Protein AF-A0A2V9UQG8-F1 (afdb_monomer_lite)

Sequence (197 aa):
MRFIYKVSCECGGELILLATGEAEFDPAECSSCKKAAFLLDPLSASVTAERLLYRSKAELENGDFSLSIVIATIAVESYLTRLFLKFKGISTYATTFQLPSDSMEEAWEKEYPRSGGFLKPSDFVSKQFTGRTFDQFVMSNNVVAAHAFLGLPNPNKALPSQYFQDELFNRRNRLAHWGYVNSTKQEAERRNANRVR

Radius of gyration: 18.95 Å; chains: 1; bounding box: 45×48×46 Å

Structure (mmCIF, N/CA/C/O backbone):
data_AF-A0A2V9UQG8-F1
#
_entry.id   AF-A0A2V9UQG8-F1
#
loop_
_atom_site.group_PDB
_atom_site.id
_atom_site.type_symbol
_atom_site.label_atom_id
_atom_site.label_alt_id
_atom_site.label_comp_id
_atom_site.label_asym_id
_atom_site.label_entity_id
_atom_site.label_seq_id
_atom_site.pdbx_PDB_ins_code
_atom_site.Cartn_x
_atom_site.Cartn_y
_atom_site.Cartn_z
_atom_site.occupancy
_atom_site.B_iso_or_equiv
_atom_site.auth_seq_id
_atom_site.auth_comp_id
_atom_site.auth_asym_id
_atom_site.auth_atom_id
_atom_site.pdbx_PDB_model_num
ATOM 1 N N . MET A 1 1 ? -11.628 -1.596 -11.851 1.00 70.88 1 MET A N 1
ATOM 2 C CA . MET A 1 1 ? -10.246 -1.882 -12.305 1.00 70.88 1 MET A CA 1
ATOM 3 C C . MET A 1 1 ? -10.139 -3.364 -12.618 1.00 70.88 1 MET A C 1
ATOM 5 O O . MET A 1 1 ? -10.681 -4.139 -11.844 1.00 70.88 1 MET A O 1
ATOM 9 N N . ARG A 1 2 ? -9.500 -3.749 -13.729 1.00 83.44 2 ARG A N 1
ATOM 10 C CA . ARG A 1 2 ? -9.309 -5.159 -14.109 1.00 83.44 2 ARG A CA 1
ATOM 11 C C . ARG A 1 2 ? -7.901 -5.622 -13.735 1.00 83.44 2 ARG A C 1
ATOM 13 O O . ARG A 1 2 ? -6.924 -4.963 -14.094 1.00 83.44 2 ARG A O 1
ATOM 20 N N . PHE A 1 3 ? -7.816 -6.758 -13.058 1.00 83.31 3 PHE A N 1
ATOM 21 C CA . PHE A 1 3 ? -6.577 -7.409 -12.654 1.00 83.31 3 PHE A CA 1
ATOM 22 C C . PHE A 1 3 ? -6.367 -8.668 -13.489 1.00 83.31 3 PHE A C 1
ATOM 24 O O . PHE A 1 3 ? -7.315 -9.400 -13.774 1.00 83.31 3 PHE A O 1
ATOM 31 N N . ILE A 1 4 ? -5.128 -8.873 -13.931 1.00 85.31 4 ILE A N 1
ATOM 32 C CA . ILE A 1 4 ? -4.734 -9.992 -14.786 1.00 85.31 4 ILE A CA 1
ATOM 33 C C . ILE A 1 4 ? -3.518 -10.632 -14.135 1.00 85.31 4 ILE A C 1
ATOM 35 O O . ILE A 1 4 ? -2.522 -9.945 -13.909 1.00 85.31 4 ILE A O 1
ATOM 39 N N . TYR A 1 5 ? -3.602 -11.926 -13.852 1.00 82.81 5 TYR A N 1
ATOM 40 C CA . TYR A 1 5 ? -2.493 -12.703 -13.317 1.00 82.81 5 TYR A CA 1
ATOM 41 C C . TYR A 1 5 ? -2.186 -13.856 -14.270 1.00 82.81 5 TYR A C 1
ATOM 43 O O . TYR A 1 5 ? -3.071 -14.638 -14.618 1.00 82.81 5 TYR A O 1
ATOM 51 N N . LYS A 1 6 ? -0.940 -13.921 -14.739 1.00 86.19 6 LYS A N 1
ATOM 52 C CA . LYS A 1 6 ? -0.482 -14.952 -15.671 1.00 86.19 6 LYS A CA 1
ATOM 53 C C . LYS A 1 6 ? 0.365 -15.966 -14.924 1.00 86.19 6 LYS A C 1
ATOM 55 O O . LYS A 1 6 ? 1.310 -15.586 -14.237 1.00 86.19 6 LYS A O 1
ATOM 60 N N . VAL A 1 7 ? 0.037 -17.241 -15.086 1.00 85.50 7 VAL A N 1
ATOM 61 C CA . VAL A 1 7 ? 0.765 -18.355 -14.473 1.00 85.50 7 VAL A CA 1
ATOM 62 C C . VAL A 1 7 ? 1.209 -19.313 -15.564 1.00 85.50 7 VAL A C 1
ATOM 64 O O . VAL A 1 7 ? 0.418 -19.704 -16.423 1.00 85.50 7 VAL A O 1
ATOM 67 N N . SER A 1 8 ? 2.479 -19.706 -15.527 1.00 88.81 8 SER A N 1
ATOM 68 C CA . SER A 1 8 ? 2.988 -20.762 -16.397 1.00 88.81 8 SER A CA 1
ATOM 69 C C . SER A 1 8 ? 2.412 -22.106 -15.964 1.00 88.81 8 SER A C 1
ATOM 71 O O . SER A 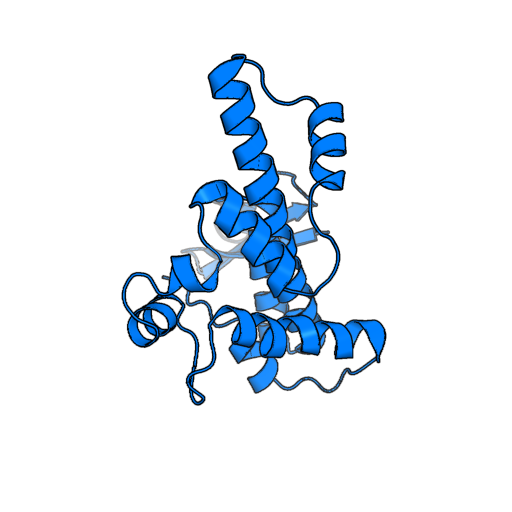1 8 ? 2.510 -22.498 -14.802 1.00 88.81 8 SER A O 1
ATOM 73 N N . CYS A 1 9 ? 1.812 -22.826 -16.904 1.00 90.19 9 CYS A N 1
ATOM 74 C CA . CYS A 1 9 ? 1.373 -24.192 -16.683 1.00 90.19 9 CYS A CA 1
ATOM 75 C C . CYS A 1 9 ? 2.560 -25.155 -16.832 1.00 90.19 9 CYS A C 1
ATOM 77 O O . CYS A 1 9 ? 3.437 -24.945 -17.666 1.00 90.19 9 CYS A O 1
ATOM 79 N N . GLU A 1 10 ? 2.549 -26.265 -16.092 1.00 89.19 10 GLU A N 1
ATOM 80 C CA . GLU A 1 10 ? 3.559 -27.336 -16.180 1.00 89.19 10 GLU A CA 1
ATOM 81 C C . GLU A 1 10 ? 3.728 -27.899 -17.601 1.00 89.19 10 GLU A C 1
ATOM 83 O O . GLU A 1 10 ? 4.805 -28.363 -17.959 1.00 89.19 10 GLU A O 1
ATOM 88 N N . CYS A 1 11 ? 2.683 -27.835 -18.434 1.00 91.69 11 CYS A N 1
ATOM 89 C CA . CYS A 1 11 ? 2.738 -28.276 -19.831 1.00 91.69 11 CYS A CA 1
ATOM 90 C C . CYS A 1 11 ? 3.392 -27.262 -20.791 1.00 91.69 11 CYS A C 1
ATOM 92 O O . CYS A 1 11 ? 3.400 -27.488 -21.999 1.00 91.69 11 CYS A O 1
ATOM 94 N N . GLY A 1 12 ? 3.879 -26.124 -20.286 1.00 89.75 12 GLY A N 1
ATOM 95 C CA . GLY A 1 12 ? 4.433 -25.029 -21.087 1.00 89.75 12 GLY A CA 1
ATOM 96 C C . GLY A 1 12 ? 3.395 -24.051 -21.653 1.00 89.75 12 GLY A C 1
ATOM 97 O O . GLY A 1 12 ? 3.777 -23.058 -22.263 1.00 89.75 12 GLY A O 1
ATOM 98 N N . GLY A 1 13 ? 2.094 -24.296 -21.453 1.00 90.56 13 GLY A N 1
ATOM 99 C CA . GLY A 1 13 ? 1.033 -23.328 -21.757 1.00 90.56 13 GLY A CA 1
ATOM 100 C C . GLY A 1 13 ? 0.903 -22.217 -20.703 1.00 90.56 13 GLY A C 1
ATOM 101 O O . GLY A 1 13 ? 1.552 -22.253 -19.659 1.00 90.56 13 GLY A O 1
ATOM 102 N N . GLU A 1 14 ? 0.014 -21.251 -20.941 1.00 89.75 14 GLU A N 1
ATOM 103 C CA . GLU A 1 14 ? -0.322 -20.188 -19.979 1.00 89.75 14 GLU A CA 1
ATOM 104 C C . GLU A 1 14 ? -1.724 -20.380 -19.384 1.00 89.75 14 GLU A C 1
ATOM 106 O O . GLU A 1 14 ? -2.641 -20.888 -20.034 1.00 89.75 14 GLU A O 1
ATOM 111 N N . LEU A 1 15 ? -1.877 -19.939 -18.137 1.00 90.75 15 LEU A N 1
ATOM 112 C CA . LEU A 1 15 ? -3.135 -19.769 -17.416 1.00 90.75 15 LEU A CA 1
ATOM 113 C C . LEU A 1 15 ? -3.333 -18.273 -17.156 1.00 90.75 15 LEU A C 1
ATOM 115 O O . LEU A 1 15 ? -2.439 -17.621 -16.611 1.00 90.75 15 LEU A O 1
ATOM 119 N N . ILE A 1 16 ? -4.490 -17.729 -17.537 1.00 89.69 16 ILE A N 1
ATOM 120 C CA . ILE A 1 16 ? -4.812 -16.307 -17.363 1.00 89.69 16 ILE A CA 1
ATOM 121 C C . ILE A 1 16 ? -5.973 -16.186 -16.380 1.00 89.69 16 ILE A C 1
ATOM 123 O O . ILE A 1 16 ? -7.119 -16.440 -16.737 1.00 89.69 16 ILE A O 1
ATOM 127 N N . LEU A 1 17 ? -5.664 -15.775 -15.155 1.00 88.56 17 LEU A N 1
ATOM 128 C CA . LEU A 1 17 ? -6.644 -15.493 -14.109 1.00 88.56 17 LEU A CA 1
ATOM 129 C C . LEU A 1 17 ? -7.074 -14.028 -14.206 1.00 88.56 17 LEU A C 1
ATOM 131 O O . LEU A 1 17 ? -6.242 -13.129 -14.386 1.00 88.56 17 LEU A O 1
ATOM 135 N N . LEU A 1 18 ? -8.378 -13.784 -14.089 1.00 88.88 18 LEU A N 1
ATOM 136 C CA . LEU A 1 18 ? -8.986 -12.468 -14.258 1.00 88.88 18 LEU A CA 1
ATOM 137 C C . LEU A 1 18 ? -9.868 -12.133 -13.058 1.00 88.88 18 LEU A C 1
ATOM 139 O O . LEU A 1 18 ? -10.610 -12.978 -12.577 1.00 88.88 18 LEU A O 1
ATOM 143 N N . ALA A 1 19 ? -9.804 -10.881 -12.613 1.00 86.69 19 ALA A N 1
ATOM 144 C CA . ALA A 1 19 ? -10.721 -10.333 -11.618 1.00 86.69 19 ALA A CA 1
ATOM 145 C C . ALA A 1 19 ? -11.015 -8.861 -11.921 1.00 86.69 19 ALA A C 1
ATOM 147 O O . ALA A 1 19 ? -10.208 -8.160 -12.545 1.00 86.69 19 ALA A O 1
ATOM 148 N N . THR A 1 20 ? -12.157 -8.363 -11.448 1.00 84.19 20 THR A N 1
ATOM 149 C CA . THR A 1 20 ? -12.500 -6.937 -11.519 1.00 84.19 20 THR A CA 1
ATOM 150 C C . THR A 1 20 ? -12.857 -6.408 -10.136 1.00 84.19 20 THR A C 1
ATOM 152 O O . THR A 1 20 ? -13.720 -6.954 -9.460 1.00 84.19 20 THR A O 1
ATOM 155 N N . GLY A 1 21 ? -12.215 -5.313 -9.723 1.00 78.62 21 GLY A N 1
ATOM 156 C CA . GLY A 1 21 ? -12.452 -4.710 -8.409 1.00 78.62 21 GLY A CA 1
ATOM 157 C C . GLY A 1 21 ? -12.100 -5.675 -7.276 1.00 78.62 21 GLY A C 1
ATOM 158 O O . GLY A 1 21 ? -10.987 -6.201 -7.248 1.00 78.62 21 GLY A O 1
ATOM 159 N N . GLU A 1 22 ? -13.052 -5.894 -6.371 1.00 78.06 22 GLU A N 1
ATOM 160 C CA . GLU A 1 22 ? -12.914 -6.792 -5.215 1.00 78.06 22 GLU A CA 1
ATOM 161 C C . GLU A 1 22 ? -13.436 -8.215 -5.482 1.00 78.06 22 GLU A C 1
ATOM 163 O O . GLU A 1 22 ? -13.344 -9.058 -4.601 1.00 78.06 22 GLU A O 1
ATOM 168 N N . ALA A 1 23 ? -13.957 -8.508 -6.683 1.00 83.81 23 ALA A N 1
ATOM 169 C CA . ALA A 1 23 ? -14.443 -9.850 -7.015 1.00 83.81 23 ALA A CA 1
ATOM 170 C C . ALA A 1 23 ? -13.315 -10.890 -6.939 1.00 83.81 23 ALA A C 1
ATOM 172 O O . ALA A 1 23 ? -12.167 -10.567 -7.257 1.00 83.81 23 ALA A O 1
ATOM 173 N N . GLU A 1 24 ? -13.632 -12.126 -6.559 1.00 83.94 24 GLU A N 1
ATOM 174 C CA . GLU A 1 24 ? -12.685 -13.246 -6.598 1.00 83.94 24 GLU A CA 1
ATOM 175 C C . GLU A 1 24 ? -12.153 -13.474 -8.025 1.00 83.94 24 GLU A C 1
ATOM 177 O O . GLU A 1 24 ? -12.756 -13.041 -9.012 1.00 83.94 24 GLU A O 1
ATOM 182 N N . PHE A 1 25 ? -10.991 -14.117 -8.140 1.00 85.12 25 PHE A N 1
ATOM 183 C CA . PHE A 1 25 ? -10.461 -14.493 -9.448 1.00 85.12 25 PHE A CA 1
ATOM 184 C C . PHE A 1 25 ? -11.260 -15.649 -10.040 1.00 85.12 25 PHE A C 1
ATOM 186 O O . PHE A 1 25 ? -11.398 -16.699 -9.412 1.00 85.12 25 PHE A O 1
ATOM 193 N N . ASP A 1 26 ? -11.707 -15.475 -11.284 1.00 85.94 26 ASP A N 1
ATOM 194 C CA . ASP A 1 26 ? -12.337 -16.556 -12.032 1.00 85.94 26 ASP A CA 1
ATOM 195 C C . ASP A 1 26 ? -11.342 -17.720 -12.198 1.00 85.94 26 ASP A C 1
ATOM 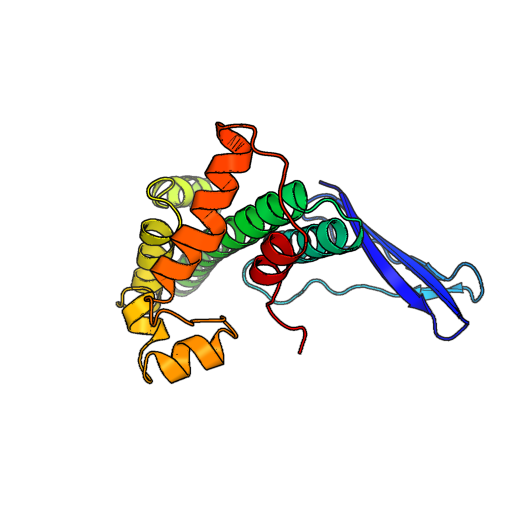197 O O . ASP A 1 26 ? -10.158 -17.475 -12.475 1.00 85.94 26 ASP A O 1
ATOM 201 N N . PRO A 1 27 ? -11.791 -18.983 -12.079 1.00 88.38 27 PRO A N 1
ATOM 202 C CA . PRO A 1 27 ? -10.961 -20.138 -12.390 1.00 88.38 27 PRO A CA 1
ATOM 203 C C . PRO A 1 27 ? -10.399 -20.039 -13.809 1.00 88.38 27 PRO A C 1
ATOM 205 O O . PRO A 1 27 ? -11.120 -19.718 -14.755 1.00 88.38 27 PRO A O 1
ATOM 208 N N . ALA A 1 28 ? -9.115 -20.346 -13.972 1.00 90.12 28 ALA A N 1
ATOM 209 C CA . ALA A 1 28 ? -8.464 -20.346 -15.276 1.00 90.12 28 ALA A CA 1
ATOM 210 C C . ALA A 1 28 ? -8.146 -21.773 -15.716 1.00 90.12 28 ALA A C 1
ATOM 212 O O . ALA A 1 28 ? -7.682 -22.582 -14.917 1.00 90.12 28 ALA A O 1
ATOM 213 N N . GLU A 1 29 ? -8.319 -22.067 -17.002 1.00 93.19 29 GLU A N 1
ATOM 214 C CA . GLU A 1 29 ? -7.913 -23.339 -17.600 1.00 93.19 29 GLU A CA 1
ATOM 215 C C . GLU A 1 29 ? -6.772 -23.137 -18.588 1.00 93.19 29 GLU A C 1
ATOM 217 O O . GLU A 1 29 ? -6.764 -22.191 -19.380 1.00 93.19 29 GLU A O 1
ATOM 222 N N . CYS A 1 30 ? -5.799 -24.046 -18.565 1.00 91.94 30 CYS A N 1
ATOM 223 C CA . CYS A 1 30 ? -4.706 -24.001 -19.520 1.00 91.94 30 CYS A CA 1
ATOM 224 C C . CYS A 1 30 ? -5.240 -24.373 -20.904 1.00 91.94 30 CYS A C 1
ATOM 226 O O . CYS A 1 30 ? -5.844 -25.434 -21.083 1.00 91.94 30 CYS A O 1
ATOM 228 N N . SER A 1 31 ? -4.971 -23.539 -21.907 1.00 87.06 31 SER A N 1
ATOM 229 C CA . SER A 1 31 ? -5.420 -23.785 -23.282 1.00 87.06 31 SER A CA 1
ATOM 230 C C . SER A 1 31 ? -4.888 -25.104 -23.857 1.00 87.06 31 SER A C 1
ATOM 232 O O . SER A 1 31 ? -5.615 -25.762 -24.602 1.00 87.06 31 SER A O 1
ATOM 234 N N . SER A 1 32 ? -3.673 -25.509 -23.467 1.00 92.12 32 SER A N 1
ATOM 235 C CA . SER A 1 32 ? -2.982 -26.696 -23.987 1.00 92.12 32 SER A CA 1
ATOM 236 C C . SER A 1 32 ? -3.392 -28.005 -23.306 1.00 92.12 32 SER A C 1
ATOM 238 O O . SER A 1 32 ? -3.652 -28.986 -23.994 1.00 92.12 32 SER A O 1
ATOM 240 N N . CYS A 1 33 ? -3.441 -28.051 -21.968 1.00 93.81 33 CYS A N 1
ATOM 241 C CA . CYS A 1 33 ? -3.673 -29.302 -21.224 1.00 93.81 33 CYS A CA 1
ATOM 242 C C . CYS A 1 33 ? -4.978 -29.339 -20.419 1.00 93.81 33 CYS A C 1
ATOM 244 O O . CYS A 1 33 ? -5.234 -30.332 -19.743 1.00 93.81 33 CYS A O 1
ATOM 246 N N . LYS A 1 34 ? -5.782 -28.266 -20.451 1.00 92.25 34 LYS A N 1
ATOM 247 C CA . LYS A 1 34 ? -7.063 -28.136 -19.728 1.00 92.25 34 LYS A CA 1
ATOM 248 C C . LYS A 1 34 ? -6.981 -28.269 -18.204 1.00 92.25 34 LYS A C 1
ATOM 250 O O . LYS A 1 34 ? -8.006 -28.314 -17.537 1.00 92.25 34 LYS A O 1
ATOM 255 N N . LYS A 1 35 ? -5.776 -28.279 -17.625 1.00 90.88 35 LYS A N 1
ATOM 256 C CA . LYS A 1 35 ? -5.591 -28.202 -16.171 1.00 90.88 35 LYS A CA 1
ATOM 257 C C . LYS A 1 35 ? -6.142 -26.863 -15.679 1.00 90.88 35 LYS A C 1
ATOM 259 O O . LYS A 1 35 ? -5.792 -25.823 -16.239 1.00 90.88 35 LYS A O 1
ATOM 264 N N . ALA A 1 36 ? -6.986 -26.908 -14.655 1.00 89.44 36 ALA A N 1
ATOM 265 C CA . ALA A 1 36 ? -7.523 -25.721 -14.009 1.00 89.44 36 ALA A CA 1
ATOM 266 C C . ALA A 1 36 ? -6.560 -25.198 -12.934 1.00 89.44 36 ALA A C 1
ATOM 268 O O . ALA A 1 36 ? -5.848 -25.971 -12.286 1.00 89.44 36 ALA A O 1
ATOM 269 N N . ALA A 1 37 ? -6.562 -23.888 -12.732 1.00 86.19 37 ALA A N 1
ATOM 270 C CA . ALA A 1 37 ? -5.901 -23.214 -11.631 1.00 86.19 37 ALA A CA 1
ATOM 271 C C . ALA A 1 37 ? -6.865 -22.224 -10.979 1.00 86.19 37 ALA A C 1
ATOM 273 O O . ALA A 1 37 ? -7.675 -21.580 -11.647 1.00 86.19 37 ALA A O 1
ATOM 274 N N . PHE A 1 38 ? -6.723 -22.092 -9.666 1.00 86.00 38 PHE A N 1
ATOM 275 C CA . PHE A 1 38 ? -7.467 -21.154 -8.843 1.00 86.00 38 PHE A CA 1
ATOM 276 C C . PHE A 1 38 ? -6.455 -20.270 -8.132 1.00 86.00 38 PHE A C 1
ATOM 278 O O . PHE A 1 38 ? -5.446 -20.769 -7.625 1.00 86.00 38 PHE A O 1
ATOM 285 N N . LEU A 1 39 ? -6.717 -18.968 -8.102 1.00 81.56 39 LEU A N 1
ATOM 286 C CA . LEU A 1 39 ? -5.942 -18.049 -7.287 1.00 81.56 39 LEU A CA 1
ATOM 287 C C . LEU A 1 39 ? -6.735 -17.777 -6.018 1.00 81.56 39 LEU A C 1
ATOM 289 O O . LEU A 1 39 ? -7.828 -17.222 -6.075 1.00 81.56 39 LEU A O 1
ATOM 293 N N . LEU A 1 40 ? -6.181 -18.192 -4.884 1.00 77.00 40 LEU A N 1
ATOM 294 C CA . LEU A 1 40 ? -6.726 -17.815 -3.590 1.00 77.00 40 LEU A CA 1
ATOM 295 C C . LEU A 1 40 ? -6.302 -16.383 -3.297 1.00 77.00 40 LEU A C 1
ATOM 297 O O . LEU A 1 40 ? -5.116 -16.054 -3.397 1.00 77.00 40 LEU A O 1
ATOM 301 N N . ASP A 1 41 ? -7.269 -15.544 -2.939 1.00 72.62 41 ASP A N 1
ATOM 302 C CA . ASP A 1 41 ? -6.957 -14.192 -2.513 1.00 72.62 41 ASP A CA 1
ATOM 303 C C . ASP A 1 41 ? -6.085 -14.218 -1.243 1.00 72.62 41 ASP A C 1
ATOM 305 O O . ASP A 1 41 ? -6.250 -15.078 -0.369 1.00 72.62 41 ASP A O 1
ATOM 309 N N . PRO A 1 42 ? -5.124 -13.290 -1.134 1.00 65.69 42 PRO A N 1
ATOM 310 C CA . PRO A 1 42 ? -4.208 -13.236 -0.009 1.00 65.69 42 PRO A CA 1
ATOM 311 C C . PRO A 1 42 ? -4.964 -12.967 1.296 1.00 65.69 42 PRO A C 1
ATOM 313 O O . PRO A 1 42 ? -5.846 -12.108 1.368 1.00 65.69 42 PRO A O 1
ATOM 316 N N . LEU A 1 43 ? -4.570 -13.662 2.367 1.00 70.75 43 LEU A N 1
ATOM 317 C CA . LEU A 1 43 ? -5.072 -13.415 3.721 1.00 70.75 43 LEU A CA 1
ATOM 318 C C . LEU A 1 43 ? -4.441 -12.145 4.300 1.00 70.75 43 LEU A C 1
ATOM 320 O O . LEU A 1 43 ? -3.613 -12.198 5.209 1.00 70.75 43 LEU A O 1
ATOM 324 N N . SER A 1 44 ? -4.820 -10.988 3.766 1.00 74.00 44 SER A N 1
ATOM 325 C CA . SER A 1 44 ? -4.193 -9.719 4.11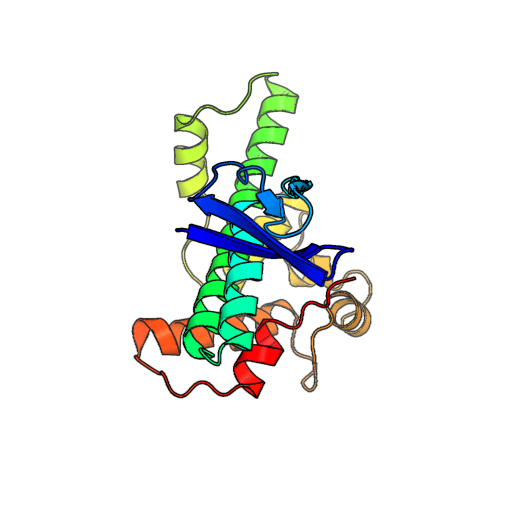5 1.00 74.00 44 SER A CA 1
ATOM 326 C C . SER A 1 44 ? -5.157 -8.685 4.666 1.00 74.00 44 SER A C 1
ATOM 328 O O . SER A 1 44 ? -6.356 -8.918 4.856 1.00 74.00 44 SER A O 1
ATOM 330 N N . ALA A 1 45 ? -4.610 -7.524 5.024 1.00 78.44 45 ALA A N 1
ATOM 331 C CA . ALA A 1 45 ? -5.422 -6.386 5.425 1.00 78.44 45 ALA A CA 1
ATOM 332 C C . ALA A 1 45 ? -6.230 -5.815 4.247 1.00 78.44 45 ALA A C 1
ATOM 334 O O . ALA A 1 45 ? -7.259 -5.190 4.486 1.00 78.44 45 ALA A O 1
ATOM 335 N N . SER A 1 46 ? -5.784 -6.023 3.000 1.00 86.81 46 SER A N 1
ATOM 336 C CA . SER A 1 46 ? -6.432 -5.490 1.802 1.00 86.81 46 SER A CA 1
ATOM 337 C C . SER A 1 46 ? -6.023 -6.254 0.544 1.00 86.81 46 SER A C 1
ATOM 339 O O . SER A 1 46 ? -4.959 -6.006 -0.029 1.00 86.81 46 SER A O 1
ATOM 341 N N . VAL A 1 47 ? -6.915 -7.123 0.066 1.00 84.25 47 VAL A N 1
ATOM 342 C CA . VAL A 1 47 ? -6.770 -7.823 -1.222 1.00 84.25 47 VAL A CA 1
ATOM 343 C C . VAL A 1 47 ? -6.583 -6.816 -2.363 1.00 84.25 47 VAL A C 1
ATOM 345 O O . VAL A 1 47 ? -5.696 -6.963 -3.202 1.00 84.25 47 VAL A O 1
ATOM 348 N N . THR A 1 48 ? -7.363 -5.733 -2.359 1.00 86.44 48 THR A N 1
ATOM 349 C CA . THR A 1 48 ? -7.283 -4.668 -3.368 1.00 86.44 48 THR A CA 1
ATOM 350 C C . THR A 1 48 ? -5.916 -3.986 -3.387 1.00 86.44 48 THR A C 1
ATOM 352 O O . THR A 1 48 ? -5.373 -3.750 -4.466 1.00 86.44 48 THR A O 1
ATOM 355 N N . ALA A 1 49 ? -5.325 -3.697 -2.222 1.00 89.56 49 ALA A N 1
ATOM 356 C CA . ALA A 1 49 ? -3.994 -3.094 -2.154 1.00 89.56 49 ALA A CA 1
ATOM 357 C C . ALA A 1 49 ? -2.916 -4.008 -2.752 1.00 89.56 49 ALA A C 1
ATOM 359 O O . ALA A 1 49 ? -2.043 -3.538 -3.478 1.00 89.56 49 ALA A O 1
ATOM 360 N N . GLU A 1 50 ? -2.997 -5.315 -2.512 1.00 86.12 50 GLU A N 1
ATOM 361 C CA . GLU A 1 50 ? -2.058 -6.265 -3.113 1.00 86.12 50 GLU A CA 1
ATOM 362 C C . GLU A 1 50 ? -2.239 -6.393 -4.618 1.00 86.12 50 GLU A C 1
ATOM 364 O O . GLU A 1 50 ? -1.264 -6.368 -5.366 1.00 86.12 50 GLU A O 1
ATOM 369 N N . ARG A 1 51 ? -3.485 -6.454 -5.091 1.00 87.19 51 ARG A N 1
ATOM 370 C CA . ARG A 1 51 ? -3.781 -6.460 -6.527 1.00 87.19 51 ARG A CA 1
ATOM 371 C C . ARG A 1 51 ? -3.250 -5.202 -7.220 1.00 87.19 51 ARG A C 1
ATOM 373 O O . ARG A 1 51 ? -2.714 -5.294 -8.326 1.00 87.19 51 ARG A O 1
ATOM 380 N N . LEU A 1 52 ? -3.336 -4.041 -6.566 1.00 90.75 52 LEU A N 1
ATOM 381 C CA . LEU A 1 52 ? -2.709 -2.802 -7.035 1.00 90.75 52 LEU A CA 1
ATOM 382 C C . LEU A 1 52 ? -1.181 -2.927 -7.080 1.00 90.75 52 LEU A C 1
ATOM 384 O O . LEU A 1 52 ? -0.584 -2.554 -8.083 1.00 90.75 52 LEU A O 1
ATOM 388 N N . LEU A 1 53 ? -0.544 -3.509 -6.063 1.00 89.62 53 LEU A N 1
ATOM 389 C CA . LEU A 1 53 ? 0.906 -3.731 -6.063 1.00 89.62 53 LEU A CA 1
ATOM 390 C C . LEU A 1 53 ? 1.359 -4.679 -7.192 1.00 89.62 53 LEU A C 1
ATOM 392 O O . LEU A 1 53 ? 2.349 -4.421 -7.873 1.00 89.62 53 LEU A O 1
ATOM 396 N N . TYR A 1 54 ? 0.618 -5.756 -7.462 1.00 86.38 54 TYR A N 1
ATOM 397 C CA . TYR A 1 54 ? 0.906 -6.614 -8.618 1.00 86.38 54 TYR A CA 1
ATOM 398 C C . TYR A 1 54 ? 0.714 -5.871 -9.939 1.00 86.38 54 TYR A C 1
ATOM 400 O O . TYR A 1 54 ? 1.520 -6.018 -10.859 1.00 86.38 54 TYR A O 1
ATOM 408 N N . ARG A 1 55 ? -0.322 -5.029 -10.030 1.00 88.44 55 ARG A N 1
ATOM 409 C CA . ARG A 1 55 ? -0.542 -4.187 -11.205 1.00 88.44 55 ARG A CA 1
ATOM 410 C C . ARG A 1 55 ? 0.609 -3.201 -11.405 1.00 88.44 55 ARG A C 1
ATOM 412 O O . ARG A 1 55 ? 1.084 -3.090 -12.528 1.00 88.44 55 ARG A O 1
ATOM 419 N N . SER A 1 56 ? 1.100 -2.538 -10.355 1.00 91.81 56 SER A N 1
ATOM 420 C CA . SER A 1 56 ? 2.237 -1.613 -10.475 1.00 91.81 56 SER A CA 1
ATOM 421 C C . SER A 1 56 ? 3.493 -2.313 -10.981 1.00 91.81 56 SER A C 1
ATOM 423 O O . SER A 1 56 ? 4.222 -1.748 -11.799 1.00 91.81 56 SER A O 1
ATOM 425 N N . LYS A 1 57 ? 3.720 -3.557 -10.551 1.00 89.44 57 LYS A N 1
ATOM 426 C CA . LYS A 1 57 ? 4.824 -4.383 -11.040 1.00 89.44 57 LYS A CA 1
ATOM 427 C C . LYS A 1 57 ? 4.665 -4.747 -12.519 1.00 89.44 57 LYS A C 1
ATOM 429 O O . LYS A 1 57 ? 5.632 -4.637 -13.265 1.00 89.44 57 LYS A O 1
ATOM 434 N N . ALA A 1 58 ? 3.462 -5.112 -12.956 1.00 88.25 58 ALA A N 1
ATOM 435 C CA . ALA A 1 58 ? 3.204 -5.391 -14.367 1.00 88.25 58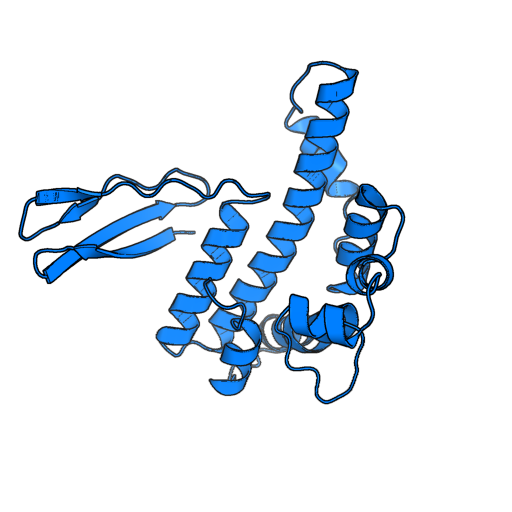 ALA A CA 1
ATOM 436 C C . ALA A 1 58 ? 3.478 -4.160 -15.253 1.00 88.25 58 ALA A C 1
ATOM 438 O O . ALA A 1 58 ? 4.089 -4.288 -16.309 1.00 88.25 58 ALA A O 1
ATOM 439 N N . GLU A 1 59 ? 3.095 -2.956 -14.813 1.00 91.50 59 GLU A N 1
ATOM 440 C CA . GLU A 1 59 ? 3.414 -1.724 -15.554 1.00 91.50 59 GLU A CA 1
ATOM 441 C C . GLU A 1 59 ? 4.922 -1.450 -15.613 1.00 91.50 59 GLU A C 1
ATOM 443 O O . GLU A 1 59 ? 5.440 -1.055 -16.657 1.00 91.50 59 GLU A O 1
ATOM 448 N N . LEU A 1 60 ? 5.650 -1.731 -14.526 1.00 90.69 60 LEU A N 1
ATOM 449 C CA . LEU A 1 60 ? 7.112 -1.646 -14.509 1.00 90.69 60 LEU A CA 1
ATOM 450 C C . LEU A 1 60 ? 7.743 -2.587 -15.547 1.00 90.69 60 LEU A C 1
ATOM 452 O O . LEU A 1 60 ? 8.646 -2.175 -16.276 1.00 90.69 60 LEU A O 1
ATOM 456 N N . GLU A 1 61 ? 7.280 -3.835 -15.614 1.00 88.75 61 GLU A N 1
ATOM 457 C CA . GLU A 1 61 ? 7.773 -4.845 -16.560 1.00 88.75 61 GLU A CA 1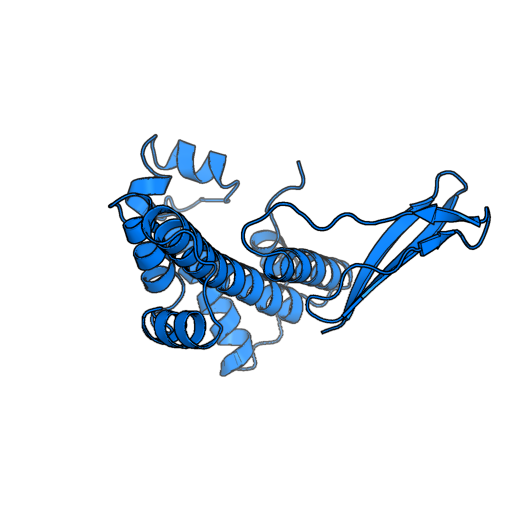
ATOM 458 C C . GLU A 1 61 ? 7.451 -4.480 -18.018 1.00 88.75 61 GLU A C 1
ATOM 460 O O . GLU A 1 61 ? 8.271 -4.717 -18.904 1.00 88.75 61 GLU A O 1
ATOM 465 N N . ASN A 1 62 ? 6.308 -3.829 -18.255 1.00 89.56 62 ASN A N 1
ATOM 466 C CA . ASN A 1 62 ? 5.889 -3.348 -19.574 1.00 89.56 62 ASN A CA 1
ATOM 467 C C . ASN A 1 62 ? 6.533 -2.011 -19.988 1.00 89.56 62 ASN A C 1
ATOM 469 O O . ASN A 1 62 ? 6.343 -1.568 -21.119 1.00 89.56 62 ASN A O 1
ATOM 473 N N . GLY A 1 63 ? 7.297 -1.366 -19.101 1.00 90.31 63 GLY A N 1
ATOM 474 C CA . GLY A 1 63 ? 7.995 -0.111 -19.385 1.00 90.31 63 GLY A CA 1
ATOM 475 C C . GLY A 1 63 ? 7.203 1.168 -19.092 1.00 90.31 63 GLY A C 1
ATOM 476 O O . GLY A 1 63 ? 7.728 2.256 -19.327 1.00 90.31 63 GLY A O 1
ATOM 477 N N . ASP A 1 64 ? 5.988 1.078 -18.540 1.00 91.19 64 ASP A N 1
ATOM 478 C CA . ASP A 1 64 ? 5.235 2.248 -18.073 1.00 91.19 64 ASP A CA 1
ATOM 479 C C . ASP A 1 64 ? 5.621 2.594 -16.628 1.00 91.19 64 ASP A C 1
ATOM 481 O O . ASP A 1 64 ? 4.965 2.269 -15.631 1.00 91.19 64 ASP A O 1
ATOM 485 N N . PHE A 1 65 ? 6.766 3.262 -16.517 1.00 91.06 65 PHE A N 1
ATOM 486 C CA . PHE A 1 65 ? 7.376 3.605 -15.237 1.00 91.06 65 PHE A CA 1
ATOM 487 C C . PHE A 1 65 ? 6.561 4.631 -14.447 1.00 91.06 65 PHE A C 1
ATOM 489 O O . PHE A 1 65 ? 6.519 4.564 -13.218 1.00 91.06 65 PHE A O 1
ATOM 496 N N . SER A 1 66 ? 5.905 5.575 -15.123 1.00 91.56 66 SER A N 1
ATOM 497 C CA . SER A 1 66 ? 5.088 6.585 -14.451 1.00 91.56 66 SER A CA 1
ATOM 498 C C . SER A 1 66 ? 3.820 5.962 -13.874 1.00 91.56 66 SER A C 1
ATOM 500 O O . SER A 1 66 ? 3.530 6.168 -12.692 1.00 91.56 66 SER A O 1
ATOM 502 N N . LEU A 1 67 ? 3.104 5.140 -14.647 1.00 91.88 67 LEU A N 1
ATOM 503 C CA . LEU A 1 67 ? 1.907 4.464 -14.152 1.00 91.88 67 LEU A CA 1
ATOM 504 C C . LEU A 1 67 ? 2.242 3.488 -13.022 1.00 91.88 67 LEU A C 1
ATOM 506 O O . LEU A 1 67 ? 1.532 3.448 -12.015 1.00 91.88 67 LEU A O 1
ATOM 510 N N . SER A 1 68 ? 3.371 2.783 -13.129 1.00 92.25 68 SER A N 1
ATOM 511 C CA . SER A 1 68 ? 3.877 1.928 -12.057 1.00 92.25 68 SER A CA 1
ATOM 512 C C . SER A 1 68 ? 4.015 2.679 -10.724 1.00 92.25 68 SER A C 1
ATOM 514 O O . SER A 1 68 ? 3.488 2.233 -9.705 1.00 92.25 68 SER A O 1
ATOM 516 N N . ILE A 1 69 ? 4.645 3.860 -10.717 1.00 90.69 69 ILE A N 1
ATOM 517 C CA . ILE A 1 69 ? 4.829 4.669 -9.498 1.00 90.69 69 ILE A CA 1
ATOM 518 C C . ILE A 1 69 ? 3.484 5.123 -8.918 1.00 90.69 69 ILE A C 1
ATOM 520 O O . ILE A 1 69 ? 3.288 5.083 -7.699 1.00 90.69 69 ILE A O 1
ATOM 524 N N . VAL A 1 70 ? 2.550 5.551 -9.771 1.00 92.94 70 VAL A N 1
ATOM 525 C CA . VAL A 1 70 ? 1.219 5.993 -9.330 1.00 92.94 70 VAL A CA 1
ATOM 526 C C . VAL A 1 70 ? 0.474 4.844 -8.657 1.00 92.94 70 VAL A C 1
ATOM 528 O O . VAL A 1 70 ? 0.020 4.995 -7.523 1.00 92.94 70 VAL A O 1
ATOM 531 N N . ILE A 1 71 ? 0.400 3.682 -9.309 1.00 92.94 71 ILE A N 1
ATOM 532 C CA . ILE A 1 71 ? -0.332 2.525 -8.787 1.00 92.94 71 ILE A CA 1
ATOM 533 C C . ILE A 1 71 ? 0.319 1.990 -7.504 1.00 92.94 71 ILE A C 1
ATOM 535 O O . ILE A 1 71 ? -0.400 1.703 -6.548 1.00 92.94 71 ILE A O 1
ATOM 539 N N . ALA A 1 72 ? 1.654 1.925 -7.431 1.00 91.75 72 ALA A N 1
ATOM 540 C CA . ALA A 1 72 ? 2.362 1.505 -6.218 1.00 91.75 72 ALA A CA 1
ATOM 541 C C . ALA A 1 72 ? 2.039 2.420 -5.023 1.00 91.75 72 ALA A C 1
ATOM 543 O O . ALA A 1 72 ? 1.853 1.953 -3.900 1.00 91.75 72 ALA A O 1
ATOM 544 N N . THR A 1 73 ? 1.909 3.728 -5.264 1.00 92.62 73 THR A N 1
ATOM 545 C CA . THR A 1 73 ? 1.513 4.688 -4.221 1.00 92.62 73 THR A CA 1
ATOM 546 C C . THR A 1 73 ? 0.083 4.439 -3.743 1.00 92.62 73 THR A C 1
ATOM 548 O O . THR A 1 73 ? -0.155 4.362 -2.539 1.00 92.62 73 THR A O 1
ATOM 551 N N . ILE A 1 74 ? -0.856 4.242 -4.677 1.00 92.69 74 ILE A N 1
ATOM 552 C CA . ILE A 1 74 ? -2.263 3.950 -4.360 1.00 92.69 74 ILE A CA 1
ATOM 553 C C . ILE A 1 74 ? -2.380 2.628 -3.592 1.00 92.69 74 ILE A C 1
ATOM 555 O O . ILE A 1 74 ? -3.202 2.527 -2.683 1.00 92.69 74 ILE A O 1
ATOM 559 N N . ALA A 1 75 ? -1.550 1.628 -3.908 1.00 92.38 75 ALA A N 1
ATOM 560 C CA . ALA A 1 75 ? -1.487 0.372 -3.166 1.00 92.38 75 ALA A CA 1
ATOM 561 C C . ALA A 1 75 ? -1.147 0.612 -1.685 1.00 92.38 75 ALA A C 1
ATOM 563 O O . ALA A 1 75 ? -1.861 0.130 -0.808 1.00 92.38 75 ALA A O 1
ATOM 564 N N . VAL A 1 76 ? -0.113 1.414 -1.397 1.00 91.69 76 VAL A N 1
ATOM 565 C CA . VAL A 1 76 ? 0.283 1.761 -0.019 1.00 91.69 76 VAL A CA 1
ATOM 566 C C . VAL A 1 76 ? -0.820 2.531 0.710 1.00 91.69 76 VAL A C 1
ATOM 568 O O . VAL A 1 76 ? -1.154 2.190 1.845 1.00 91.69 76 VAL A O 1
ATOM 571 N N . GLU A 1 77 ? -1.422 3.534 0.065 1.00 92.31 77 GLU A N 1
ATOM 572 C CA . GLU A 1 77 ? -2.536 4.301 0.644 1.00 92.31 77 GLU A CA 1
ATOM 573 C C . GLU A 1 77 ? -3.734 3.393 0.961 1.00 92.31 77 GLU A C 1
ATOM 575 O O . GLU A 1 77 ? -4.249 3.411 2.080 1.00 92.31 77 GLU A O 1
ATOM 580 N N . SER A 1 78 ? -4.113 2.535 0.009 1.00 92.19 78 SER A N 1
ATOM 581 C CA . SER A 1 78 ? -5.212 1.575 0.161 1.00 92.19 78 SER A CA 1
ATOM 582 C C . SER A 1 78 ? -4.946 0.581 1.288 1.00 92.19 78 SER A C 1
ATOM 584 O O . SER A 1 78 ? -5.867 0.226 2.025 1.00 92.19 78 SER A O 1
ATOM 586 N N . TYR A 1 79 ? -3.695 0.134 1.443 1.00 92.25 79 TYR A N 1
ATOM 587 C CA . TYR A 1 79 ? -3.309 -0.782 2.510 1.00 92.25 79 TYR A CA 1
ATOM 588 C C . TYR A 1 79 ? -3.460 -0.130 3.887 1.00 92.25 79 TYR A C 1
ATOM 590 O O . TYR A 1 79 ? -4.084 -0.715 4.769 1.00 92.25 79 TYR A O 1
ATOM 598 N N . LEU A 1 80 ? -2.943 1.091 4.070 1.00 93.12 80 LEU A N 1
ATOM 599 C CA . LEU A 1 80 ? -3.033 1.813 5.343 1.00 93.12 80 LEU A CA 1
ATOM 600 C C . LEU A 1 80 ? -4.488 2.086 5.750 1.00 93.12 80 LEU A C 1
ATOM 602 O O . LEU A 1 80 ? -4.861 1.831 6.897 1.00 93.12 80 LEU A O 1
ATOM 606 N N . THR A 1 81 ? -5.325 2.5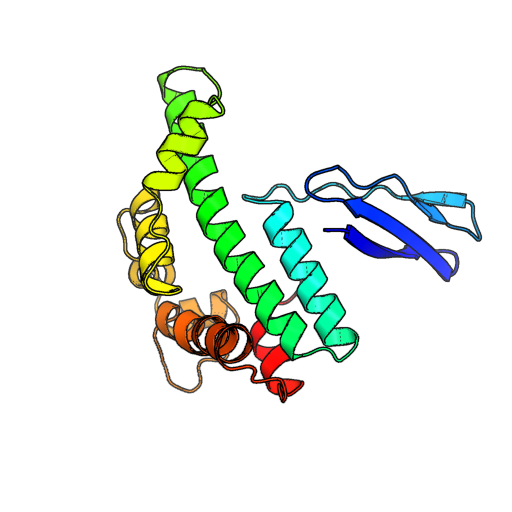46 4.816 1.00 93.19 81 THR A N 1
ATOM 607 C CA . THR A 1 81 ? -6.742 2.818 5.097 1.00 93.19 81 THR A CA 1
ATOM 608 C C . THR A 1 81 ? -7.498 1.542 5.454 1.00 93.19 81 THR A C 1
ATOM 610 O O . THR A 1 81 ? -8.186 1.502 6.474 1.00 93.19 81 THR A O 1
ATOM 613 N N . ARG A 1 82 ? -7.347 0.470 4.665 1.00 92.56 82 ARG A N 1
ATOM 614 C CA . ARG A 1 82 ? -8.029 -0.800 4.949 1.00 92.56 82 ARG A CA 1
ATOM 615 C C . ARG A 1 82 ? -7.527 -1.461 6.228 1.00 92.56 82 ARG A C 1
ATOM 617 O O . ARG A 1 82 ? -8.333 -2.041 6.947 1.00 92.56 82 ARG A O 1
ATOM 624 N N . LEU A 1 83 ? -6.244 -1.324 6.563 1.00 92.44 83 LEU A N 1
ATOM 625 C CA . LEU A 1 83 ? -5.710 -1.793 7.839 1.00 92.44 83 LEU A CA 1
ATOM 626 C C . LEU A 1 83 ? -6.408 -1.099 9.019 1.00 92.44 83 LEU A C 1
ATOM 628 O O . LEU A 1 83 ? -6.862 -1.777 9.940 1.00 92.44 83 LEU A O 1
ATOM 632 N N . PHE A 1 84 ? -6.563 0.226 8.965 1.00 94.44 84 PHE A N 1
ATOM 633 C CA . PHE A 1 84 ? -7.320 0.978 9.970 1.00 94.44 84 PHE A CA 1
ATOM 634 C C . PHE A 1 84 ? -8.777 0.506 10.088 1.00 94.44 84 PHE A C 1
ATOM 636 O O . PHE A 1 84 ? -9.222 0.187 11.192 1.00 94.44 84 PHE A O 1
ATOM 643 N N . LEU A 1 85 ? -9.501 0.406 8.968 1.00 93.56 85 LEU A N 1
ATOM 644 C CA . LEU A 1 85 ? -10.905 -0.026 8.970 1.00 93.56 85 LEU A CA 1
ATOM 645 C C . LEU A 1 85 ? -11.059 -1.450 9.521 1.00 93.56 85 LEU A C 1
ATOM 647 O O . LEU A 1 85 ? -11.901 -1.692 10.385 1.00 93.56 85 LEU A O 1
ATOM 651 N N . LYS A 1 86 ? -10.184 -2.377 9.110 1.00 91.38 86 LYS A N 1
ATOM 652 C CA . LYS A 1 86 ? -10.183 -3.761 9.602 1.00 91.38 86 LYS A CA 1
ATOM 653 C C . LYS A 1 86 ? -9.972 -3.823 11.114 1.00 91.38 86 LYS A C 1
ATOM 655 O O . LYS A 1 86 ? -10.632 -4.604 11.793 1.00 91.38 86 LYS A O 1
ATOM 660 N N . PHE A 1 87 ? -9.095 -2.987 11.663 1.00 91.94 87 PHE A N 1
ATOM 661 C CA . PHE A 1 87 ? -8.867 -2.933 13.107 1.00 91.94 87 PHE A CA 1
ATOM 662 C C . PHE A 1 87 ? -10.040 -2.351 13.888 1.00 91.94 87 PHE A C 1
ATOM 664 O O . PHE A 1 87 ? -10.399 -2.900 14.933 1.00 91.94 87 PHE A O 1
ATOM 671 N N . LYS A 1 88 ? -10.683 -1.299 13.370 1.00 93.94 88 LYS A N 1
ATOM 672 C CA . LYS A 1 88 ? -11.938 -0.787 13.939 1.00 93.94 88 LYS A CA 1
ATOM 673 C C . LYS A 1 88 ? -13.000 -1.885 13.944 1.00 93.94 88 LYS A C 1
ATOM 675 O O . LYS A 1 88 ? -13.607 -2.124 14.982 1.00 93.94 88 LYS A O 1
ATOM 680 N N . GLY A 1 89 ? -13.121 -2.628 12.844 1.00 93.25 89 GLY A N 1
ATOM 681 C CA . GLY A 1 89 ? -14.042 -3.753 12.740 1.00 93.25 89 GLY A CA 1
ATOM 682 C C . GLY A 1 89 ? -13.776 -4.870 13.746 1.00 93.25 89 GLY A C 1
ATOM 683 O O . GLY A 1 89 ? -14.695 -5.287 14.446 1.00 93.25 89 GLY A O 1
ATOM 684 N N . ILE A 1 90 ? -12.518 -5.298 13.892 1.00 91.81 90 ILE A N 1
ATOM 685 C CA . ILE A 1 90 ? -12.122 -6.297 14.901 1.00 91.81 90 ILE A CA 1
ATOM 686 C C . ILE A 1 90 ? -12.442 -5.796 16.314 1.00 91.81 90 ILE A C 1
ATOM 688 O O . ILE A 1 90 ? -12.980 -6.547 17.124 1.00 91.81 90 ILE A O 1
ATOM 692 N N . SER A 1 91 ? -12.151 -4.528 16.607 1.00 92.12 91 SER A N 1
ATOM 693 C CA . SER A 1 91 ? -12.390 -3.928 17.926 1.00 92.12 91 SER A CA 1
ATOM 694 C C . SER A 1 91 ? -13.882 -3.838 18.257 1.00 92.12 91 SER A C 1
ATOM 696 O O . SER A 1 91 ? -14.298 -4.140 19.377 1.00 92.12 91 SER A O 1
ATOM 698 N N . THR A 1 92 ? -14.712 -3.460 17.282 1.00 94.06 92 THR A N 1
ATOM 699 C CA . THR A 1 92 ? -16.167 -3.452 17.451 1.00 94.06 92 THR A CA 1
ATOM 700 C C . THR A 1 92 ? -16.709 -4.865 17.615 1.00 94.06 92 THR A C 1
ATOM 702 O O . THR A 1 92 ? -17.475 -5.110 18.545 1.00 94.06 92 THR A O 1
ATOM 705 N N . TYR A 1 93 ? -16.271 -5.820 16.797 1.00 94.31 93 TYR A N 1
ATOM 706 C CA . TYR A 1 93 ? -16.706 -7.206 16.935 1.00 94.31 93 TYR A CA 1
ATOM 707 C C . TYR A 1 93 ? -16.325 -7.791 18.301 1.00 94.31 93 TYR A C 1
ATOM 709 O O . TYR A 1 93 ? -17.153 -8.418 18.952 1.00 94.31 93 TYR A O 1
ATOM 717 N N . ALA A 1 94 ? -15.116 -7.516 18.795 1.00 94.25 94 ALA A N 1
ATOM 718 C CA . ALA A 1 94 ? -14.654 -7.992 20.099 1.00 94.25 94 ALA A CA 1
ATOM 719 C C . ALA A 1 94 ? -15.501 -7.484 21.283 1.00 94.25 94 ALA A C 1
ATOM 721 O O . ALA A 1 94 ? -15.510 -8.109 22.340 1.00 94.25 94 ALA A O 1
ATOM 722 N N . THR A 1 95 ? -16.195 -6.355 21.122 1.00 94.31 95 THR A N 1
ATOM 723 C CA . THR A 1 95 ? -16.990 -5.721 22.187 1.00 94.31 95 THR A CA 1
ATOM 724 C C . THR A 1 95 ? -18.493 -5.926 22.027 1.00 94.31 95 THR A C 1
ATOM 726 O O . THR A 1 95 ? -19.211 -5.977 23.022 1.00 94.31 95 THR A O 1
ATOM 729 N N . THR A 1 96 ? -18.973 -6.054 20.792 1.00 94.75 96 THR A N 1
ATOM 730 C CA . THR A 1 96 ? -20.408 -6.095 20.465 1.00 94.75 96 THR A CA 1
ATOM 731 C C . THR A 1 96 ? -20.858 -7.422 19.859 1.00 94.75 96 THR A C 1
ATOM 733 O O . THR A 1 96 ? -22.058 -7.664 19.771 1.00 94.75 96 THR A O 1
ATOM 736 N N . PHE A 1 97 ? -19.920 -8.274 19.425 1.00 93.50 97 PHE A N 1
ATOM 737 C CA . PHE A 1 97 ? -20.160 -9.472 18.608 1.00 93.50 97 PHE A CA 1
ATOM 738 C C . PHE A 1 97 ? -20.911 -9.202 17.294 1.00 93.50 97 PHE A C 1
ATOM 740 O O . PHE A 1 97 ? -21.468 -10.118 16.688 1.00 93.50 97 PHE A O 1
ATOM 747 N N . GLN A 1 98 ? -20.910 -7.952 16.830 1.00 92.56 98 GLN A N 1
ATOM 748 C CA . GLN A 1 98 ? -21.524 -7.537 15.575 1.00 92.56 98 GLN A CA 1
ATOM 749 C C . GLN A 1 98 ? -20.444 -7.145 14.571 1.00 92.56 98 GLN A C 1
ATOM 751 O O . GLN A 1 98 ? -19.457 -6.489 14.914 1.00 92.56 98 GLN A O 1
ATOM 756 N N . LEU A 1 99 ? -20.624 -7.580 13.324 1.00 91.69 99 LEU A N 1
ATOM 757 C CA . LEU A 1 99 ? -19.806 -7.093 12.220 1.00 91.69 99 LEU A CA 1
ATOM 758 C C . LEU A 1 99 ? -20.155 -5.621 11.939 1.00 91.69 99 LEU A C 1
ATOM 760 O O . LEU A 1 99 ? -21.309 -5.231 12.138 1.00 91.69 99 LEU A O 1
ATOM 764 N N . PRO A 1 100 ? -19.190 -4.802 11.488 1.00 91.69 100 PRO A N 1
ATOM 765 C CA . PRO A 1 100 ? -19.458 -3.415 11.121 1.00 91.69 100 PRO A CA 1
ATOM 766 C C . PRO A 1 100 ? -20.515 -3.317 10.023 1.00 91.69 100 PRO A C 1
ATOM 768 O O . PRO A 1 100 ? -20.497 -4.100 9.076 1.00 91.69 100 PRO A O 1
ATOM 771 N N . SER A 1 101 ? -21.416 -2.343 10.141 1.00 93.50 101 SER A N 1
ATOM 772 C CA . SER A 1 101 ? -22.291 -1.953 9.036 1.00 93.50 101 SER A CA 1
ATOM 773 C C . SER A 1 101 ? -21.597 -0.945 8.118 1.00 93.50 101 SER A C 1
ATOM 775 O O . SER A 1 101 ? -20.695 -0.222 8.549 1.00 93.50 101 SER A O 1
ATOM 777 N N . ASP A 1 102 ? -22.092 -0.807 6.888 1.00 92.50 102 ASP A N 1
ATOM 778 C CA . ASP A 1 102 ? -21.591 0.180 5.919 1.00 92.50 102 ASP A CA 1
ATOM 779 C C . ASP A 1 102 ? -21.578 1.603 6.501 1.00 92.50 102 ASP A C 1
ATOM 781 O O . ASP A 1 102 ? -20.599 2.334 6.377 1.00 92.50 102 ASP A O 1
ATOM 785 N N . SER A 1 103 ? -22.621 1.977 7.249 1.00 94.38 103 SER A N 1
ATOM 786 C CA . SER A 1 103 ? -22.703 3.289 7.903 1.00 94.38 103 SER A CA 1
ATOM 787 C C . SER A 1 103 ? -21.611 3.515 8.955 1.00 94.38 103 SER A C 1
ATOM 789 O O . SER A 1 103 ? -21.213 4.655 9.202 1.00 94.38 103 SER A O 1
ATOM 791 N N . MET A 1 104 ? -21.147 2.450 9.618 1.00 94.56 104 MET A N 1
ATOM 792 C CA . MET A 1 104 ? -20.039 2.534 10.571 1.00 94.56 104 MET A CA 1
ATOM 793 C C . MET A 1 104 ? -18.718 2.723 9.835 1.00 94.56 104 MET A C 1
ATOM 795 O O . MET A 1 104 ? -17.937 3.592 10.223 1.00 94.56 104 MET A O 1
ATOM 799 N N . GLU A 1 105 ? -18.492 1.969 8.756 1.00 93.56 105 GLU A N 1
ATOM 800 C CA . GLU A 1 105 ? -17.300 2.139 7.922 1.00 93.56 105 GLU A CA 1
ATOM 801 C C . GLU A 1 105 ? -17.232 3.550 7.323 1.00 93.56 105 GLU A C 1
ATOM 803 O O . GLU A 1 105 ? -16.210 4.220 7.475 1.00 93.56 105 GLU A O 1
ATOM 808 N N . GLU A 1 106 ? -18.331 4.069 6.765 1.00 93.94 106 GLU A N 1
ATOM 809 C CA . GLU A 1 106 ? -18.412 5.440 6.237 1.00 93.94 106 GLU A CA 1
ATOM 810 C C . GLU A 1 106 ? -18.091 6.513 7.290 1.00 93.94 106 GLU A C 1
ATOM 812 O O . GLU A 1 106 ? -17.519 7.565 6.980 1.00 93.94 106 GLU A O 1
ATOM 817 N N . ALA A 1 107 ? -18.477 6.284 8.548 1.00 95.69 107 ALA A N 1
ATOM 818 C CA . ALA A 1 107 ? -18.134 7.182 9.643 1.00 95.69 107 ALA A CA 1
ATOM 819 C C . ALA A 1 107 ? -16.634 7.114 9.963 1.00 95.69 107 ALA A C 1
ATOM 821 O O . ALA A 1 107 ? -15.987 8.155 10.096 1.00 95.69 107 ALA A O 1
ATOM 822 N N . TRP A 1 108 ? -16.058 5.912 10.020 1.00 95.75 108 TRP A N 1
ATOM 823 C CA . TRP A 1 108 ? -14.630 5.717 10.277 1.00 95.75 108 TRP A CA 1
ATOM 824 C C . TRP A 1 108 ? -13.755 6.271 9.152 1.00 95.75 108 TRP A C 1
ATOM 826 O O . TRP A 1 108 ? -12.707 6.857 9.418 1.00 95.75 108 TRP A O 1
ATOM 836 N N . GLU A 1 109 ? -14.194 6.191 7.897 1.00 93.38 109 GLU A N 1
ATOM 837 C CA . GLU A 1 109 ? -13.491 6.798 6.764 1.00 93.38 109 GLU A CA 1
ATOM 838 C C . GLU A 1 109 ? -13.301 8.318 6.888 1.00 93.38 109 GLU A C 1
ATOM 840 O O . GLU A 1 109 ? -12.395 8.880 6.257 1.00 93.38 109 GLU A O 1
ATOM 845 N N . LYS A 1 110 ? -14.156 8.997 7.663 1.00 94.00 110 LYS A N 1
ATOM 846 C CA . LYS A 1 110 ? -14.046 10.436 7.954 1.00 94.00 110 LYS A CA 1
ATOM 847 C C . LYS A 1 110 ? -13.034 10.723 9.064 1.00 94.00 110 LYS A C 1
ATOM 849 O O . LYS A 1 110 ? -12.500 11.827 9.111 1.00 94.00 110 LYS A O 1
ATOM 854 N N . GLU A 1 111 ? -12.750 9.748 9.930 1.00 94.50 111 GLU A N 1
ATOM 855 C CA . GLU A 1 111 ? -11.699 9.841 10.954 1.00 94.50 111 GLU A CA 1
ATOM 856 C C . GLU A 1 111 ? -10.295 9.746 10.331 1.00 94.50 111 GLU A C 1
ATOM 858 O O . GLU A 1 111 ? -9.335 10.308 10.863 1.00 94.50 111 GLU A O 1
ATOM 863 N N . TYR A 1 112 ? -10.163 9.038 9.204 1.00 93.81 112 TYR A N 1
ATOM 864 C CA . TYR A 1 112 ? -8.873 8.787 8.567 1.00 93.81 112 TYR A CA 1
ATOM 865 C C . TYR A 1 112 ? -8.274 10.065 7.944 1.00 93.81 112 TYR A C 1
ATOM 867 O O . TYR A 1 112 ? -8.927 10.729 7.130 1.00 93.81 112 TYR A O 1
ATOM 875 N N . PRO A 1 113 ? -7.010 10.422 8.246 1.00 93.50 113 PRO A N 1
ATOM 876 C CA . PRO A 1 113 ? -6.395 11.627 7.701 1.00 93.50 113 PRO A CA 1
ATOM 877 C C . PRO A 1 113 ? -6.083 11.460 6.207 1.00 93.50 113 PRO A C 1
ATOM 879 O O . PRO A 1 113 ? -5.218 10.684 5.821 1.00 93.50 113 PRO A O 1
ATOM 882 N N . ARG A 1 114 ? -6.749 12.243 5.351 1.00 85.69 114 ARG A N 1
ATOM 883 C CA . ARG A 1 114 ? -6.575 12.202 3.879 1.00 85.69 114 ARG A CA 1
ATOM 884 C C . ARG A 1 114 ? -5.526 13.182 3.336 1.00 85.69 114 ARG A C 1
ATOM 886 O O . ARG A 1 114 ? -5.359 13.309 2.128 1.00 85.69 114 ARG A O 1
ATOM 893 N N . SER A 1 115 ? -4.852 13.926 4.210 1.00 84.62 115 SER A N 1
ATOM 894 C CA . SER A 1 115 ? -3.870 14.950 3.835 1.00 84.62 115 SER A CA 1
ATOM 895 C C . SER A 1 115 ? -2.550 14.754 4.574 1.00 84.62 115 SER A C 1
ATOM 897 O O . SER A 1 115 ? -2.496 14.090 5.606 1.00 84.62 115 SER A O 1
ATOM 899 N N . GLY A 1 116 ? -1.480 15.373 4.065 1.00 83.50 116 GLY A N 1
ATOM 900 C CA . GLY A 1 116 ? -0.148 15.311 4.677 1.00 83.50 116 GLY A CA 1
ATOM 901 C C . GLY A 1 116 ? 0.756 14.185 4.171 1.00 83.50 116 GLY A C 1
ATOM 902 O O . GLY A 1 116 ? 1.722 13.859 4.854 1.00 83.50 116 GLY A O 1
ATOM 903 N N . GLY A 1 117 ? 0.467 13.618 2.995 1.00 88.62 117 GLY A N 1
ATOM 904 C CA . GLY A 1 117 ? 1.315 12.605 2.358 1.00 88.62 117 GLY A CA 1
ATOM 905 C C . GLY A 1 117 ? 1.319 11.279 3.116 1.00 88.62 117 GLY A C 1
ATOM 906 O O . GLY A 1 117 ? 0.298 10.909 3.679 1.00 88.62 117 GLY A O 1
ATOM 907 N N . PHE A 1 118 ? 2.451 10.576 3.131 1.00 91.75 118 PHE A N 1
ATOM 908 C CA . PHE A 1 118 ? 2.621 9.313 3.853 1.00 91.75 118 PHE A CA 1
ATOM 909 C C . PHE A 1 118 ? 2.617 9.510 5.370 1.00 91.75 118 PHE A C 1
ATOM 911 O O . PHE A 1 118 ? 2.009 8.722 6.088 1.00 91.75 118 PHE A O 1
ATOM 918 N N . LEU A 1 119 ? 3.266 10.579 5.843 1.00 92.50 119 LEU A N 1
ATOM 919 C CA . LEU A 1 119 ? 3.612 10.776 7.254 1.00 92.50 119 LEU A CA 1
ATOM 920 C C . LEU A 1 119 ? 2.388 10.761 8.178 1.00 92.50 119 LEU A C 1
ATOM 922 O O . LEU A 1 119 ? 2.360 10.038 9.172 1.00 92.50 119 LEU A O 1
ATOM 926 N N . LYS A 1 120 ? 1.361 11.563 7.862 1.00 93.94 120 LYS A N 1
ATOM 927 C CA . LYS A 1 120 ? 0.170 11.674 8.722 1.00 93.94 120 LYS A CA 1
ATOM 928 C C . LYS A 1 120 ? -0.640 10.369 8.771 1.00 93.94 120 LYS A C 1
ATOM 930 O O . LYS A 1 120 ? -0.916 9.918 9.883 1.00 93.94 120 LYS A O 1
ATOM 935 N N . PRO A 1 121 ? -1.009 9.742 7.637 1.00 94.38 121 PRO A N 1
ATOM 936 C CA . PRO A 1 121 ? -1.676 8.446 7.644 1.00 94.38 121 PRO A CA 1
ATOM 937 C C . PRO A 1 121 ? -0.860 7.335 8.304 1.00 94.38 121 PRO A C 1
ATOM 939 O O . PRO A 1 121 ? -1.410 6.595 9.117 1.00 94.38 121 PRO A O 1
ATOM 942 N N . SER A 1 122 ? 0.445 7.231 8.025 1.00 94.00 122 SER A N 1
ATOM 943 C CA . SER A 1 122 ? 1.281 6.174 8.604 1.00 94.00 122 SER A CA 1
ATOM 944 C C . SER A 1 122 ? 1.375 6.292 10.123 1.00 94.00 122 SER A C 1
ATOM 946 O O . SER A 1 122 ? 1.231 5.293 10.828 1.00 94.00 122 SER A O 1
ATOM 948 N N . ASP A 1 123 ? 1.561 7.508 10.646 1.00 95.25 123 ASP A N 1
ATOM 949 C CA . ASP A 1 123 ? 1.595 7.748 12.089 1.00 95.25 123 ASP A CA 1
ATOM 950 C C . ASP A 1 123 ? 0.238 7.529 12.744 1.00 95.25 123 ASP A C 1
ATOM 952 O O . ASP A 1 123 ? 0.177 6.976 13.842 1.00 95.25 123 ASP A O 1
ATOM 956 N N . PHE A 1 124 ? -0.843 7.960 12.091 1.00 95.88 124 PHE A N 1
ATOM 957 C CA . PHE A 1 124 ? -2.198 7.742 12.582 1.00 95.88 124 PHE A CA 1
ATOM 958 C C . PHE A 1 124 ? -2.478 6.249 12.748 1.00 95.88 124 PHE A C 1
ATOM 960 O O . PHE A 1 124 ? -2.827 5.817 13.845 1.00 95.88 124 PHE A O 1
ATOM 967 N N . VAL A 1 125 ? -2.245 5.455 11.699 1.00 94.06 125 VAL A N 1
ATOM 968 C CA . VAL A 1 125 ? -2.436 4.001 11.743 1.00 94.06 125 VAL A CA 1
ATOM 969 C C . VAL A 1 125 ? -1.502 3.372 12.776 1.00 94.06 125 VAL A C 1
ATOM 971 O O . VAL A 1 125 ? -1.968 2.663 13.661 1.00 94.06 125 VAL A O 1
ATOM 974 N N . SER A 1 126 ? -0.202 3.675 12.749 1.00 93.25 126 SER A N 1
ATOM 975 C CA . SER A 1 126 ? 0.760 3.090 13.695 1.00 93.25 126 SER A CA 1
ATOM 976 C C . SER A 1 126 ? 0.376 3.344 15.156 1.00 93.25 126 SER A C 1
ATOM 978 O O . SER A 1 126 ? 0.423 2.422 15.976 1.00 93.25 126 SER A O 1
ATOM 980 N N . LYS A 1 127 ? -0.062 4.564 15.492 1.00 94.62 127 LYS A N 1
ATOM 981 C CA . LYS A 1 127 ? -0.467 4.918 16.859 1.00 94.62 127 LYS A CA 1
ATOM 982 C C . LYS A 1 127 ? -1.704 4.157 17.313 1.00 94.62 127 LYS A C 1
ATOM 984 O O . LYS A 1 127 ? -1.730 3.726 18.460 1.00 94.62 127 LYS A O 1
ATOM 989 N N . GLN A 1 128 ? -2.690 3.964 16.437 1.00 91.62 128 GLN A N 1
ATOM 990 C CA . GLN A 1 128 ? -3.904 3.207 16.769 1.00 91.62 128 GLN A CA 1
ATOM 991 C C . GLN A 1 128 ? -3.587 1.754 17.149 1.00 91.62 128 GLN A C 1
ATOM 993 O O . GLN A 1 128 ? -4.190 1.216 18.071 1.00 91.62 128 GLN A O 1
ATOM 998 N N . PHE A 1 129 ? -2.607 1.137 16.485 1.00 87.25 129 PHE A N 1
ATOM 999 C CA . PHE A 1 129 ? -2.254 -0.266 16.721 1.00 87.25 129 PHE A CA 1
ATOM 1000 C C . PHE A 1 129 ? -1.230 -0.473 17.836 1.00 87.25 129 PHE A C 1
ATOM 1002 O O . PHE A 1 129 ? -1.246 -1.498 18.511 1.00 87.25 129 PHE A O 1
ATOM 1009 N N . THR A 1 130 ? -0.289 0.458 17.989 1.00 89.56 130 THR A N 1
ATOM 1010 C CA . THR A 1 130 ? 0.930 0.225 18.784 1.00 89.56 130 THR A CA 1
ATOM 1011 C C . THR A 1 130 ? 1.164 1.279 19.861 1.00 89.56 130 THR A C 1
ATOM 1013 O O . THR A 1 130 ? 2.082 1.141 20.669 1.00 89.56 130 THR A O 1
ATOM 1016 N N . GLY A 1 131 ? 0.389 2.367 19.855 1.00 91.44 131 GLY A N 1
ATOM 1017 C CA . GLY A 1 131 ? 0.630 3.549 20.684 1.00 91.44 131 GLY A CA 1
ATOM 1018 C C . GLY A 1 131 ? 1.851 4.380 20.267 1.00 91.44 131 GLY A C 1
ATOM 1019 O O . GLY A 1 131 ? 2.182 5.349 20.946 1.00 91.44 131 GLY A O 1
ATOM 1020 N N . ARG A 1 132 ? 2.535 4.032 19.168 1.00 93.38 132 ARG A N 1
ATOM 1021 C CA . ARG A 1 132 ? 3.784 4.665 18.706 1.00 93.38 132 ARG A CA 1
ATOM 1022 C C . ARG A 1 132 ? 3.639 5.251 17.303 1.00 93.38 132 ARG A C 1
ATOM 1024 O O . ARG A 1 132 ? 2.842 4.757 16.505 1.00 93.38 132 ARG A O 1
ATOM 1031 N N . THR A 1 133 ? 4.426 6.281 16.978 1.00 94.00 133 THR A N 1
ATOM 1032 C CA . THR A 1 133 ? 4.553 6.759 15.583 1.00 94.00 133 THR A CA 1
ATOM 1033 C C . THR A 1 133 ? 5.118 5.656 14.685 1.00 94.00 133 THR A C 1
ATOM 1035 O O . THR A 1 133 ? 5.708 4.694 15.183 1.00 94.00 133 THR A O 1
ATOM 1038 N N . PHE A 1 134 ? 4.961 5.791 13.367 1.00 91.00 134 PHE A N 1
ATOM 1039 C CA . PHE A 1 134 ? 5.431 4.789 12.411 1.00 91.00 134 PHE A CA 1
ATOM 1040 C C . PHE A 1 134 ? 6.930 4.527 12.571 1.00 91.00 134 PHE A C 1
ATOM 1042 O O . PHE A 1 134 ? 7.343 3.381 12.739 1.00 91.00 134 PHE A O 1
ATOM 1049 N N . ASP A 1 135 ? 7.741 5.586 12.612 1.00 89.50 135 ASP A N 1
ATOM 1050 C CA . ASP A 1 135 ? 9.187 5.436 12.784 1.00 89.50 135 ASP A CA 1
ATOM 1051 C C . ASP A 1 135 ? 9.545 4.845 14.152 1.00 89.50 135 ASP A C 1
ATOM 1053 O O . ASP A 1 135 ? 10.411 3.980 14.227 1.00 89.50 135 ASP A O 1
ATOM 1057 N N . GLN A 1 136 ? 8.863 5.235 15.236 1.00 89.81 136 GLN A N 1
ATOM 1058 C CA . GLN A 1 136 ? 9.101 4.656 16.567 1.00 89.81 136 GLN A CA 1
ATOM 1059 C C . GLN A 1 136 ? 8.780 3.159 16.623 1.00 89.81 136 GLN A C 1
ATOM 1061 O O . GLN A 1 136 ? 9.458 2.409 17.329 1.00 89.81 136 GLN A O 1
ATOM 1066 N N . PHE A 1 137 ? 7.731 2.727 15.922 1.00 87.19 137 PHE A N 1
ATOM 1067 C CA . PHE A 1 137 ? 7.362 1.322 15.825 1.00 87.19 137 PHE A CA 1
ATOM 1068 C C . PHE A 1 137 ? 8.383 0.546 14.990 1.00 87.19 137 PHE A C 1
ATOM 1070 O O . PHE A 1 137 ? 8.976 -0.413 15.475 1.00 87.19 137 PHE A O 1
ATOM 1077 N N . VAL A 1 138 ? 8.645 1.005 13.768 1.00 82.69 138 VAL A N 1
ATOM 1078 C CA . VAL A 1 138 ? 9.549 0.348 12.819 1.00 82.69 138 VAL A CA 1
ATOM 1079 C C . VAL A 1 138 ? 10.986 0.292 13.348 1.00 82.69 138 VAL A C 1
ATOM 1081 O O . VAL A 1 138 ? 11.683 -0.704 13.167 1.00 82.69 138 VAL A O 1
ATOM 1084 N N . MET A 1 139 ? 11.442 1.340 14.036 1.00 81.94 139 MET A N 1
ATOM 1085 C CA . MET A 1 139 ? 12.811 1.451 14.544 1.00 81.94 139 MET A CA 1
ATOM 1086 C C . MET A 1 139 ? 13.010 0.861 15.941 1.00 81.94 139 MET A C 1
ATOM 1088 O O . MET A 1 139 ? 14.091 1.041 16.506 1.00 81.94 139 MET A O 1
ATOM 1092 N N . SER A 1 140 ? 12.035 0.137 16.504 1.00 72.38 140 SER A N 1
ATOM 1093 C CA . SER A 1 140 ? 12.139 -0.408 17.866 1.00 72.38 140 SER A CA 1
ATOM 1094 C C . SER A 1 140 ? 13.370 -1.301 18.089 1.00 72.38 140 SER A C 1
ATOM 1096 O O . SER A 1 140 ? 13.784 -1.468 19.231 1.00 72.38 140 SER A O 1
ATOM 1098 N N . ASN A 1 141 ? 13.979 -1.820 17.012 1.00 56.41 141 ASN A N 1
ATOM 1099 C CA . ASN A 1 141 ? 15.183 -2.658 17.031 1.00 56.41 141 ASN A CA 1
ATOM 1100 C C . ASN A 1 141 ? 16.448 -2.006 16.406 1.00 56.41 141 ASN A C 1
ATOM 1102 O O . ASN A 1 141 ? 17.429 -2.728 16.253 1.00 56.41 141 ASN A O 1
ATOM 1106 N N . ASN A 1 142 ? 16.457 -0.688 16.089 1.00 66.00 142 ASN A N 1
ATOM 1107 C CA . ASN A 1 142 ? 17.483 0.123 15.358 1.00 66.00 142 ASN A CA 1
ATOM 1108 C C . ASN A 1 142 ? 17.103 0.457 13.889 1.00 66.00 142 ASN A C 1
ATOM 1110 O O . ASN A 1 142 ? 16.566 -0.381 13.176 1.00 66.00 142 ASN A O 1
ATOM 1114 N N . VAL A 1 143 ? 17.442 1.668 13.410 1.00 64.69 143 VAL A N 1
ATOM 1115 C CA . VAL A 1 143 ? 17.277 2.170 12.022 1.00 64.69 143 VAL A CA 1
ATOM 1116 C C . VAL A 1 143 ? 17.858 1.219 10.976 1.00 64.69 143 VAL A C 1
ATOM 1118 O O . VAL A 1 143 ? 17.230 0.972 9.952 1.00 64.69 143 VAL A O 1
ATOM 1121 N N . VAL A 1 144 ? 19.055 0.675 11.206 1.00 60.97 144 VAL A N 1
ATOM 1122 C CA . VAL A 1 144 ? 19.683 -0.244 10.240 1.00 60.97 144 VAL A CA 1
ATOM 1123 C C . VAL A 1 144 ? 18.883 -1.544 10.140 1.00 60.97 144 VAL A C 1
ATOM 1125 O O . VAL A 1 144 ? 18.642 -2.027 9.038 1.00 60.97 144 VAL A O 1
ATOM 1128 N N . ALA A 1 145 ? 18.410 -2.066 11.276 1.00 61.12 145 ALA A N 1
ATOM 1129 C CA . ALA A 1 145 ? 17.550 -3.244 11.318 1.00 61.12 145 ALA A CA 1
ATOM 1130 C C . ALA A 1 145 ? 16.179 -2.964 10.685 1.00 61.12 145 ALA A C 1
ATOM 1132 O O . ALA A 1 145 ? 15.677 -3.803 9.952 1.00 61.12 145 ALA A O 1
ATOM 1133 N N . ALA A 1 146 ? 15.619 -1.771 10.891 1.00 62.50 146 ALA A N 1
ATOM 1134 C CA . ALA A 1 146 ? 14.392 -1.312 10.252 1.00 62.50 146 ALA A CA 1
ATOM 1135 C C . ALA A 1 146 ? 14.509 -1.237 8.724 1.00 62.50 146 ALA A C 1
ATOM 1137 O O . ALA A 1 146 ? 13.646 -1.736 8.014 1.00 62.50 146 ALA A O 1
ATOM 1138 N N . HIS A 1 147 ? 15.582 -0.645 8.197 1.00 60.88 147 HIS A N 1
ATOM 1139 C CA . HIS A 1 147 ? 15.787 -0.549 6.747 1.00 60.88 147 HIS A CA 1
ATOM 1140 C C . HIS A 1 147 ? 16.133 -1.893 6.116 1.00 60.88 147 HIS A C 1
ATOM 1142 O O . HIS A 1 147 ? 15.647 -2.189 5.030 1.00 60.88 147 HIS A O 1
ATOM 1148 N N . ALA A 1 148 ? 16.906 -2.733 6.810 1.00 59.72 148 ALA A N 1
ATOM 1149 C CA . ALA A 1 148 ? 17.147 -4.109 6.388 1.00 59.72 148 ALA A CA 1
ATOM 1150 C C . ALA A 1 148 ? 15.852 -4.940 6.394 1.00 59.72 148 ALA A C 1
ATOM 1152 O O . ALA A 1 148 ? 15.607 -5.687 5.451 1.00 59.72 148 ALA A O 1
ATOM 1153 N N . PHE A 1 149 ? 15.006 -4.771 7.416 1.00 59.75 149 PHE A N 1
ATOM 1154 C CA . PHE A 1 149 ? 13.689 -5.401 7.517 1.00 59.75 149 PHE A CA 1
ATOM 1155 C C . PHE A 1 149 ? 12.755 -4.948 6.391 1.00 59.75 149 PHE A C 1
ATOM 1157 O O . PHE A 1 149 ? 12.087 -5.772 5.777 1.00 59.75 149 PHE A O 1
ATOM 1164 N N . LEU A 1 150 ? 12.754 -3.652 6.077 1.00 65.25 150 LEU A N 1
ATOM 1165 C CA . LEU A 1 150 ? 11.942 -3.080 5.005 1.00 65.25 150 LEU A CA 1
ATOM 1166 C C . LEU A 1 150 ? 12.567 -3.237 3.608 1.00 65.25 150 LEU A C 1
ATOM 1168 O O . LEU A 1 150 ? 11.969 -2.807 2.630 1.00 65.25 150 LEU A O 1
ATOM 1172 N N . GLY A 1 151 ? 13.776 -3.798 3.496 1.00 64.38 151 GLY A N 1
ATOM 1173 C CA . GLY A 1 151 ? 14.489 -3.938 2.223 1.00 64.38 151 GLY A CA 1
ATOM 1174 C C . GLY A 1 151 ? 14.797 -2.613 1.511 1.00 64.38 151 GLY A C 1
ATOM 1175 O O . GLY A 1 151 ? 15.068 -2.621 0.310 1.00 64.38 151 GLY A O 1
ATOM 1176 N N . LEU A 1 152 ? 14.759 -1.479 2.218 1.00 65.62 152 LEU A N 1
ATOM 1177 C CA . LEU A 1 152 ? 14.876 -0.155 1.610 1.00 65.62 152 LEU A CA 1
ATOM 1178 C C . LEU A 1 152 ? 16.347 0.205 1.352 1.00 65.62 152 LEU A C 1
ATOM 1180 O O . LEU A 1 152 ? 17.176 0.120 2.267 1.00 65.62 152 LEU A O 1
ATOM 1184 N N . PRO A 1 153 ? 16.704 0.681 0.144 1.00 64.62 153 PRO A N 1
ATOM 1185 C CA . PRO A 1 153 ? 18.010 1.277 -0.076 1.00 64.62 153 PRO A CA 1
ATOM 1186 C C . PRO A 1 153 ? 18.061 2.606 0.688 1.00 64.62 153 PRO A C 1
ATOM 1188 O O . PRO A 1 153 ? 17.483 3.596 0.244 1.00 64.62 153 PRO A O 1
ATOM 1191 N N . ASN A 1 154 ? 18.753 2.641 1.831 1.00 62.47 154 ASN A N 1
ATOM 1192 C CA . ASN A 1 154 ? 18.897 3.852 2.645 1.00 62.47 154 ASN A CA 1
ATOM 1193 C C . ASN A 1 154 ? 20.327 4.422 2.624 1.00 62.47 154 ASN A C 1
ATOM 1195 O O . ASN A 1 154 ? 21.020 4.390 3.645 1.00 62.47 154 ASN A O 1
ATOM 1199 N N . PRO A 1 155 ? 20.792 4.965 1.484 1.00 59.44 155 PRO A N 1
ATOM 1200 C CA . PRO A 1 155 ? 22.130 5.545 1.394 1.00 59.44 155 PRO A CA 1
ATOM 1201 C C . PRO A 1 155 ? 22.308 6.772 2.307 1.00 59.44 155 PRO A C 1
ATOM 1203 O O . PRO A 1 155 ? 23.428 7.071 2.707 1.00 59.44 155 PRO A O 1
ATOM 1206 N N . ASN A 1 156 ? 21.215 7.446 2.687 1.00 63.72 156 ASN A N 1
ATOM 1207 C CA . ASN A 1 156 ? 21.249 8.741 3.377 1.00 63.72 156 ASN A CA 1
ATOM 1208 C C . ASN A 1 156 ? 20.892 8.669 4.872 1.00 63.72 156 ASN A C 1
ATOM 1210 O O . ASN A 1 156 ? 20.763 9.710 5.511 1.00 63.72 156 ASN A O 1
ATOM 1214 N N . LYS A 1 157 ? 20.708 7.467 5.439 1.00 69.69 157 LYS A N 1
ATOM 1215 C CA . LYS A 1 157 ? 20.248 7.262 6.830 1.00 69.69 157 LYS A CA 1
ATOM 1216 C C . LYS A 1 157 ? 18.942 8.006 7.166 1.00 69.69 157 LYS A C 1
ATOM 1218 O O . LYS A 1 157 ? 18.704 8.341 8.324 1.00 69.69 157 LYS A O 1
ATOM 1223 N N . ALA A 1 158 ? 18.089 8.246 6.171 1.00 77.81 158 ALA A N 1
ATOM 1224 C CA . ALA A 1 158 ? 16.793 8.878 6.379 1.00 77.81 158 ALA A CA 1
ATOM 1225 C C . ALA A 1 158 ? 15.883 7.977 7.228 1.00 77.81 158 ALA A C 1
ATOM 1227 O O . ALA A 1 158 ? 16.024 6.745 7.227 1.00 77.81 158 ALA A O 1
ATOM 1228 N N . LEU A 1 159 ? 14.938 8.594 7.940 1.00 84.00 159 LEU A N 1
ATOM 1229 C CA . LEU A 1 159 ? 13.871 7.859 8.615 1.00 84.00 159 LEU A CA 1
ATOM 1230 C C . LEU A 1 159 ? 13.037 7.085 7.576 1.00 84.00 159 LEU A C 1
ATOM 1232 O O . LEU A 1 159 ? 12.821 7.602 6.474 1.00 84.00 159 LEU A O 1
ATOM 1236 N N . PRO A 1 160 ? 12.572 5.861 7.888 1.00 84.94 160 PRO A N 1
ATOM 1237 C CA . PRO A 1 160 ? 11.714 5.088 6.991 1.00 84.94 160 PRO A CA 1
ATOM 1238 C C . PRO A 1 160 ? 10.505 5.873 6.466 1.00 84.94 160 PRO A C 1
ATOM 1240 O O . PRO A 1 160 ? 10.228 5.840 5.268 1.00 84.94 160 PRO A O 1
ATOM 1243 N N . SER A 1 161 ? 9.816 6.625 7.327 1.00 88.69 161 SER A N 1
ATOM 1244 C CA . SER A 1 161 ? 8.663 7.438 6.926 1.00 88.69 161 SER A CA 1
ATOM 1245 C C . SER A 1 161 ? 9.019 8.505 5.883 1.00 88.69 161 SER A C 1
ATOM 1247 O O . SER A 1 161 ? 8.313 8.670 4.885 1.00 88.69 161 SER A O 1
ATOM 1249 N N . GLN A 1 162 ? 10.161 9.171 6.068 1.00 88.25 162 GLN A N 1
ATOM 1250 C CA . GLN A 1 162 ? 10.670 10.189 5.157 1.00 88.25 162 GLN A CA 1
ATOM 1251 C C . GLN A 1 162 ? 11.040 9.581 3.801 1.00 88.25 162 GLN A C 1
ATOM 1253 O O . GLN A 1 162 ? 10.749 10.171 2.764 1.00 88.25 162 GLN A O 1
ATOM 1258 N N . TYR A 1 163 ? 11.607 8.370 3.796 1.00 85.38 163 TYR A N 1
ATOM 1259 C CA . TYR A 1 163 ? 11.881 7.644 2.558 1.00 85.38 163 TYR A CA 1
ATOM 1260 C C . TYR A 1 163 ? 10.599 7.428 1.738 1.00 85.38 163 TYR A C 1
ATOM 1262 O O . TYR A 1 163 ? 10.567 7.765 0.557 1.00 85.38 163 TYR A O 1
ATOM 1270 N N . PHE A 1 164 ? 9.520 6.928 2.351 1.00 87.44 164 PHE A N 1
ATOM 1271 C CA . PHE A 1 164 ? 8.244 6.744 1.647 1.00 87.44 164 PHE A CA 1
ATOM 1272 C C . PHE A 1 164 ? 7.638 8.073 1.182 1.00 87.44 164 PHE A C 1
ATOM 1274 O O . PHE A 1 164 ? 7.128 8.161 0.061 1.00 87.44 164 PHE A O 1
ATOM 1281 N N . GLN A 1 165 ? 7.721 9.119 2.006 1.00 91.25 165 GLN A N 1
ATOM 1282 C CA . GLN A 1 165 ? 7.249 10.449 1.632 1.00 91.25 165 GLN A CA 1
ATOM 1283 C C . GLN A 1 165 ? 7.959 10.969 0.374 1.00 91.25 165 GLN A C 1
ATOM 1285 O O . GLN A 1 165 ? 7.301 11.402 -0.575 1.00 91.25 165 GLN A O 1
ATOM 1290 N N . ASP A 1 166 ? 9.288 10.909 0.350 1.00 87.12 166 ASP A N 1
ATOM 1291 C CA . ASP A 1 166 ? 10.093 11.502 -0.715 1.00 87.12 166 ASP A CA 1
ATOM 1292 C C . ASP A 1 166 ? 10.125 10.644 -1.975 1.00 87.12 166 ASP A C 1
ATOM 1294 O O . ASP A 1 166 ? 9.944 11.146 -3.091 1.00 87.12 166 ASP A O 1
ATOM 1298 N N . GLU A 1 167 ? 10.328 9.340 -1.814 1.00 83.44 167 GLU A N 1
ATOM 1299 C CA . GLU A 1 167 ? 10.505 8.452 -2.951 1.00 83.44 167 GLU A CA 1
ATOM 1300 C C . GLU A 1 167 ? 9.171 8.079 -3.591 1.00 83.44 167 GLU A C 1
ATOM 1302 O O . GLU A 1 167 ? 9.116 7.989 -4.818 1.00 83.44 167 GLU A O 1
ATOM 1307 N N . LEU A 1 168 ? 8.096 7.921 -2.816 1.00 86.50 168 LEU A N 1
ATOM 1308 C CA . LEU A 1 168 ? 6.806 7.454 -3.325 1.00 86.50 168 LEU A CA 1
ATOM 1309 C C . LEU A 1 168 ? 5.812 8.614 -3.501 1.00 86.50 168 LEU A C 1
ATOM 1311 O O . LEU A 1 168 ? 5.434 8.946 -4.627 1.00 86.50 168 LEU A O 1
ATOM 1315 N N . PHE A 1 169 ? 5.447 9.301 -2.416 1.00 91.12 169 PHE A N 1
ATOM 1316 C CA . PHE A 1 169 ? 4.335 10.265 -2.425 1.00 91.12 169 PHE A CA 1
ATOM 1317 C C . PHE A 1 169 ? 4.666 11.561 -3.167 1.00 91.12 169 PHE A C 1
ATOM 1319 O O . PHE A 1 169 ? 3.894 12.001 -4.021 1.00 91.12 169 PHE A O 1
ATOM 1326 N N . ASN A 1 170 ? 5.831 12.159 -2.912 1.00 91.50 170 ASN A N 1
ATOM 1327 C CA . ASN A 1 170 ? 6.258 13.370 -3.616 1.00 91.50 170 ASN A CA 1
ATOM 1328 C C . ASN A 1 170 ? 6.401 13.114 -5.124 1.00 91.50 170 ASN A C 1
ATOM 1330 O O . ASN A 1 170 ? 6.063 13.971 -5.943 1.00 91.50 170 ASN A O 1
ATOM 1334 N N . ARG A 1 171 ? 6.842 11.912 -5.514 1.00 87.75 171 ARG A N 1
ATOM 1335 C CA . ARG A 1 171 ? 6.944 11.520 -6.924 1.00 87.75 171 ARG A CA 1
ATOM 1336 C C . ARG A 1 171 ? 5.583 11.315 -7.559 1.00 87.75 171 ARG A C 1
ATOM 1338 O O . ARG A 1 171 ? 5.340 11.921 -8.597 1.00 87.75 171 ARG A O 1
ATOM 1345 N N . ARG A 1 172 ? 4.678 10.568 -6.922 1.00 91.25 172 ARG A N 1
ATOM 1346 C CA . ARG A 1 172 ? 3.288 10.462 -7.382 1.00 91.25 172 ARG A CA 1
ATOM 1347 C C . ARG A 1 172 ? 2.658 11.836 -7.562 1.00 91.25 172 ARG A C 1
ATOM 1349 O O . ARG A 1 172 ? 2.001 12.057 -8.570 1.00 91.25 172 ARG A O 1
ATOM 1356 N N . ASN A 1 173 ? 2.900 12.776 -6.649 1.00 91.88 173 ASN A N 1
ATOM 1357 C CA . ASN A 1 173 ? 2.386 14.138 -6.776 1.00 91.88 173 ASN A CA 1
ATOM 1358 C C . ASN A 1 173 ? 2.949 14.858 -8.009 1.00 91.88 173 ASN A C 1
ATOM 1360 O O . ASN A 1 173 ? 2.194 15.511 -8.720 1.00 91.88 173 ASN A O 1
ATOM 1364 N N . ARG A 1 174 ? 4.245 14.705 -8.317 1.00 90.88 174 ARG A N 1
ATOM 1365 C CA . ARG A 1 174 ? 4.844 15.220 -9.566 1.00 90.88 174 ARG A CA 1
ATOM 1366 C C . ARG A 1 174 ? 4.205 14.624 -10.822 1.00 90.88 174 ARG A C 1
ATOM 1368 O O . ARG A 1 174 ? 3.976 15.359 -11.776 1.00 90.88 174 ARG A O 1
ATOM 1375 N N . LEU A 1 175 ? 3.896 13.330 -10.819 1.00 90.12 175 LEU A N 1
ATOM 1376 C CA . LEU A 1 175 ? 3.220 12.672 -11.941 1.00 90.12 175 LEU A CA 1
ATOM 1377 C C . LEU A 1 175 ? 1.776 13.174 -12.082 1.00 90.12 175 LEU A C 1
ATOM 1379 O O . LEU A 1 175 ? 1.400 13.732 -13.108 1.00 90.12 175 LEU A O 1
ATOM 1383 N N . ALA A 1 176 ? 0.985 13.027 -11.018 1.00 88.62 176 ALA A N 1
ATOM 1384 C CA . ALA A 1 176 ? -0.459 13.235 -11.036 1.00 88.62 176 ALA A CA 1
ATOM 1385 C C . ALA A 1 176 ? -0.881 14.712 -11.077 1.00 88.62 176 ALA A C 1
ATOM 1387 O O . ALA A 1 176 ? -1.922 15.026 -11.644 1.00 88.62 176 ALA A O 1
ATOM 1388 N N . HIS A 1 177 ? -0.106 15.616 -10.469 1.00 89.50 177 HIS A N 1
ATOM 1389 C CA . HIS A 1 177 ? -0.478 17.034 -10.356 1.00 89.50 177 HIS A CA 1
ATOM 1390 C C . HIS A 1 177 ? 0.342 17.959 -11.254 1.00 89.50 177 HIS A C 1
ATOM 1392 O O . HIS A 1 177 ? -0.112 19.058 -11.553 1.00 89.50 177 HIS A O 1
ATOM 1398 N N . TRP A 1 178 ? 1.527 17.527 -11.694 1.00 89.38 178 TRP A N 1
ATOM 1399 C CA . TRP A 1 178 ? 2.429 18.356 -12.503 1.00 89.38 178 TRP A CA 1
ATOM 1400 C C . TRP A 1 178 ? 2.716 17.771 -13.890 1.00 89.38 178 TRP A C 1
ATOM 1402 O O . TRP A 1 178 ? 3.520 18.335 -14.627 1.00 89.38 178 TRP A O 1
ATOM 1412 N N . GLY A 1 179 ? 2.085 16.648 -14.253 1.00 86.94 179 GLY A N 1
ATOM 1413 C CA . GLY A 1 179 ? 2.218 16.043 -15.579 1.00 86.94 179 GLY A CA 1
ATOM 1414 C C . GLY A 1 179 ? 3.631 15.554 -15.902 1.00 86.94 179 GLY A C 1
ATOM 1415 O O . GLY A 1 179 ? 3.990 15.441 -17.072 1.00 86.94 179 GLY A O 1
ATOM 1416 N N . TYR A 1 180 ? 4.464 15.286 -14.890 1.00 87.88 180 TYR A N 1
ATOM 1417 C CA . TYR A 1 180 ? 5.765 14.665 -15.127 1.00 87.88 180 TYR A CA 1
ATOM 1418 C C . TYR A 1 180 ? 5.530 13.251 -15.677 1.00 87.88 180 TYR A C 1
ATOM 1420 O O . TYR A 1 180 ? 4.834 12.473 -15.043 1.00 87.88 180 TYR A O 1
ATOM 1428 N N . VAL A 1 181 ? 6.073 12.912 -16.847 1.00 80.69 181 VAL A N 1
ATOM 1429 C CA . VAL A 1 181 ? 5.894 11.577 -17.471 1.00 80.69 181 VAL A CA 1
ATOM 1430 C C . VAL A 1 181 ? 7.211 10.930 -17.906 1.00 80.69 181 VAL A C 1
ATOM 1432 O O . VAL A 1 181 ? 7.236 9.821 -18.422 1.00 80.69 181 VAL A O 1
ATOM 1435 N N . ASN A 1 182 ? 8.337 11.596 -17.644 1.00 85.31 182 ASN A N 1
ATOM 1436 C CA . ASN A 1 182 ? 9.675 11.108 -17.986 1.00 85.31 182 ASN A CA 1
ATOM 1437 C C . ASN A 1 182 ? 10.282 10.286 -16.834 1.00 85.31 182 ASN A C 1
ATOM 1439 O O . ASN A 1 182 ? 11.435 10.491 -16.450 1.00 85.31 182 ASN A O 1
ATOM 1443 N N . SER A 1 183 ? 9.492 9.402 -16.219 1.00 87.00 183 SER A N 1
ATOM 1444 C CA . SER A 1 183 ? 9.996 8.491 -15.187 1.00 87.00 183 SER A CA 1
ATOM 1445 C C . SER A 1 183 ? 10.944 7.464 -15.791 1.00 87.00 183 SER A C 1
ATOM 1447 O O . SER A 1 183 ? 10.684 6.910 -16.853 1.00 87.00 183 SER A O 1
ATOM 1449 N N . THR A 1 184 ? 12.037 7.178 -15.096 1.00 88.00 184 THR A N 1
ATOM 1450 C CA . THR A 1 184 ? 13.014 6.173 -15.532 1.00 88.00 184 THR A CA 1
ATOM 1451 C C . THR A 1 184 ? 12.720 4.796 -14.937 1.00 88.00 184 THR A C 1
ATOM 1453 O O . THR A 1 184 ? 12.113 4.678 -13.869 1.00 88.00 184 THR A O 1
ATOM 1456 N N . LYS A 1 185 ? 13.240 3.740 -15.579 1.00 85.94 185 LYS A N 1
ATOM 1457 C CA . LYS A 1 185 ? 13.202 2.368 -15.046 1.00 85.94 185 LYS A CA 1
ATOM 1458 C C . LYS A 1 185 ? 13.768 2.287 -13.630 1.00 85.94 185 LYS A C 1
ATOM 1460 O O . LYS A 1 185 ? 13.124 1.749 -12.740 1.00 85.94 185 LYS A O 1
ATOM 1465 N N . GLN A 1 186 ? 14.938 2.890 -13.407 1.00 84.62 186 GLN A N 1
ATOM 1466 C CA . GLN A 1 186 ? 15.592 2.899 -12.098 1.00 84.62 186 GLN A CA 1
ATOM 1467 C C . GLN A 1 186 ? 14.728 3.582 -11.028 1.00 84.62 186 GLN A C 1
ATOM 1469 O O . GLN A 1 186 ? 14.702 3.142 -9.877 1.00 84.62 186 GLN A O 1
ATOM 1474 N N . GLU A 1 187 ? 14.018 4.658 -11.385 1.00 82.38 187 GLU A N 1
ATOM 1475 C CA . GLU A 1 187 ? 13.065 5.282 -10.473 1.00 82.38 187 GLU A CA 1
ATOM 1476 C C . GLU A 1 187 ? 11.926 4.308 -10.138 1.00 82.38 187 GLU A C 1
ATOM 1478 O O . GLU A 1 187 ? 11.684 4.055 -8.959 1.00 82.38 187 GLU A O 1
ATOM 1483 N N . ALA A 1 188 ? 11.269 3.706 -11.128 1.00 80.25 188 ALA A N 1
ATOM 1484 C CA . ALA A 1 188 ? 10.157 2.789 -10.875 1.00 80.25 188 ALA A CA 1
ATOM 1485 C C . ALA A 1 188 ? 10.573 1.503 -10.127 1.00 80.25 188 ALA A C 1
ATOM 1487 O O . ALA A 1 188 ? 9.856 1.062 -9.228 1.00 80.25 188 ALA A O 1
ATOM 1488 N N . GLU A 1 189 ? 11.750 0.935 -10.401 1.00 82.06 189 GLU A N 1
ATOM 1489 C CA . GLU A 1 189 ? 12.263 -0.261 -9.713 1.00 82.06 189 GLU A CA 1
ATOM 1490 C C . GLU A 1 189 ? 12.460 -0.035 -8.214 1.00 82.06 189 GLU A C 1
ATOM 1492 O O . GLU A 1 189 ? 11.992 -0.842 -7.414 1.00 82.06 189 GLU A O 1
ATOM 1497 N N . ARG A 1 190 ? 13.071 1.088 -7.803 1.00 76.88 190 ARG A N 1
ATOM 1498 C CA . ARG A 1 190 ? 13.255 1.415 -6.372 1.00 76.88 190 ARG A CA 1
ATOM 1499 C C . ARG A 1 190 ? 11.937 1.447 -5.593 1.00 76.88 190 ARG A C 1
ATOM 1501 O O . ARG A 1 190 ? 11.945 1.283 -4.382 1.00 76.88 190 ARG A O 1
ATOM 1508 N N . ARG A 1 191 ? 10.820 1.663 -6.288 1.00 73.12 191 ARG A N 1
ATOM 1509 C CA . ARG A 1 191 ? 9.481 1.859 -5.716 1.00 73.12 191 ARG A CA 1
ATOM 1510 C C . ARG A 1 191 ? 8.611 0.603 -5.780 1.00 73.12 191 ARG A C 1
ATOM 1512 O O . ARG A 1 191 ? 7.592 0.546 -5.106 1.00 73.12 191 ARG A O 1
ATOM 1519 N N . ASN A 1 192 ? 9.038 -0.405 -6.543 1.00 67.62 192 ASN A N 1
ATOM 1520 C CA . ASN A 1 192 ? 8.447 -1.747 -6.566 1.00 67.62 192 ASN A CA 1
ATOM 1521 C C . ASN A 1 192 ? 9.329 -2.787 -5.853 1.00 67.62 192 ASN A C 1
ATOM 1523 O O . ASN A 1 192 ? 8.946 -3.950 -5.757 1.00 67.62 192 ASN A O 1
ATOM 1527 N N . ALA A 1 193 ? 10.511 -2.396 -5.364 1.00 53.19 193 ALA A N 1
ATOM 1528 C CA . ALA A 1 193 ? 11.475 -3.272 -4.708 1.00 53.19 193 ALA A CA 1
ATOM 1529 C C . ALA A 1 193 ? 11.050 -3.668 -3.280 1.00 53.19 193 ALA A C 1
ATOM 1531 O O . ALA A 1 193 ? 11.800 -3.476 -2.332 1.00 53.19 193 ALA A O 1
ATOM 1532 N N . ASN A 1 194 ? 9.878 -4.285 -3.135 1.00 46.84 194 ASN A N 1
ATOM 1533 C CA . ASN A 1 194 ? 9.634 -5.248 -2.070 1.00 46.84 194 ASN A CA 1
ATOM 1534 C C . ASN A 1 194 ? 9.702 -6.632 -2.704 1.00 46.84 194 ASN A C 1
ATOM 1536 O O . ASN A 1 194 ? 8.853 -7.036 -3.498 1.00 46.84 194 ASN A O 1
ATOM 1540 N N . ARG A 1 195 ? 10.812 -7.317 -2.423 1.00 38.53 195 ARG A N 1
ATOM 1541 C CA . ARG A 1 195 ? 11.090 -8.657 -2.922 1.00 38.53 195 ARG A CA 1
ATOM 1542 C C . ARG A 1 195 ? 9.968 -9.597 -2.502 1.00 38.53 195 ARG A C 1
ATOM 1544 O O . ARG A 1 195 ? 9.723 -9.776 -1.316 1.00 38.53 195 ARG A O 1
ATOM 1551 N N . VAL A 1 196 ? 9.400 -10.248 -3.512 1.00 32.47 196 VAL A N 1
ATOM 1552 C CA . VAL A 1 196 ? 8.902 -11.619 -3.431 1.00 32.47 196 VAL A CA 1
ATOM 1553 C C . VAL A 1 196 ? 9.894 -12.432 -2.594 1.00 32.47 196 VAL A C 1
ATOM 1555 O O . VAL A 1 196 ? 11.035 -12.653 -3.015 1.00 32.47 196 VAL A O 1
ATOM 1558 N N . ARG A 1 197 ? 9.470 -12.818 -1.399 1.00 28.08 197 ARG A N 1
ATOM 1559 C CA . ARG A 1 197 ? 9.896 -14.040 -0.733 1.00 28.08 197 ARG A CA 1
ATOM 1560 C C . ARG A 1 197 ? 8.656 -14.686 -0.157 1.00 28.08 197 ARG A C 1
ATOM 1562 O O . ARG A 1 197 ? 7.903 -13.952 0.515 1.00 28.08 197 ARG A O 1
#

pLDDT: mean 85.1, std 11.72, range [28.08, 95.88]

Secondary structure (DSSP, 8-state):
-EEEEEEE-TTS-EEEEEEETTSPPPPEE-TTT--EE--PPPSSS-HHHHHHHHHHHHHHHHT-HHHHHHHHHHHHHHHHHHHHHHHHHHHHHHHHS-PPPHHHHHHHHHHS--SSTTHHHHHHHHHHHHSS-HHHHHTTT-HHHHHHHTT---TT---HHHHHIIIIIHHHHHHHHH------HHHHHHHH-----

Foldseek 3Di:
DKFWDWDQDPVRFIWIWIDDDPDATDWTAGPPPRDIDGDDQDPALDSRLVSLLVVLVVCLVVPQLLSSLLSLLVSLVRRLLSLQLVVVQVVCCVPPVDGDDPVRSVVVSVVQDPDDAQQRSQQVSCCVVPVGGNLCVLQVPHLVVSCVVQVAPCPPSDGPSVCCRPLRGVSSCCCVVVVDRPGDSVSSCNSSPPDDD